Protein AF-A0A6B3GQM3-F1 (afdb_monomer_lite)

Foldseek 3Di:
DLDPVCVVVVVVVVVVQVVQFDAFWKWKKKFFDPQKDWPFKWWLPQFTDTQRVVWDDPDPGMTIGTPGTDGPDDTDMDIDMDHDDDDAADKDFGIKIFTWRQDPVNPDDIHTPDIDTDMDHHHPPPCVVVDDDPQNVLSVLLNLLLVLLVQLLVCVVVVVQVSNLVSLLSNLLSCVVNVVVVLNVLSVQQWADPDSNRSHIHGDPDHPPSSSVVSNVCSRGGDDDDD

Sequence (227 aa):
VADPSGLAADFTRMMENAMGKEVADVALRLWTPVGVEIRFVKQVAPTVADLTARRTEANARAGDYPTGSWGDESRDYHVCVLVPEAGIGQEMLAARVSLILPDPSGAGTPQTLSQGLVRAVWTDDMVASTSINPQVAHYTGQAELAQVIQQGLEARKSGDFDGATAKLGRAVQLASASGNQDTAKLLSKVVDVVDAATGTVRLKAKVAEADEMTLETRSTKTVRVKK

pLDDT: mean 87.55, std 8.96, range [47.88, 97.38]

Structure (mmCIF, N/CA/C/O backbone):
data_AF-A0A6B3GQM3-F1
#
_entry.id   AF-A0A6B3GQM3-F1
#
loop_
_atom_site.group_PDB
_atom_site.id
_atom_site.type_symbol
_atom_site.label_atom_id
_atom_site.label_alt_id
_atom_site.label_comp_id
_atom_site.label_asym_id
_atom_site.label_entity_id
_atom_site.label_seq_id
_atom_site.pdbx_PDB_ins_code
_atom_site.Cartn_x
_atom_site.Cartn_y
_atom_site.Cartn_z
_atom_site.occupancy
_atom_site.B_iso_or_equiv
_atom_site.auth_seq_id
_atom_site.auth_comp_id
_atom_site.auth_asym_id
_atom_site.auth_atom_id
_atom_site.pdbx_PDB_model_num
ATOM 1 N N . VAL A 1 1 ? -5.982 9.752 19.496 1.00 47.88 1 VAL A N 1
ATOM 2 C CA . VAL A 1 1 ? -5.449 9.052 20.690 1.00 47.88 1 VAL A CA 1
ATOM 3 C C . VAL A 1 1 ? -6.575 8.975 21.701 1.00 47.88 1 VAL A C 1
ATOM 5 O O . VAL A 1 1 ? -7.120 10.020 22.018 1.00 47.88 1 VAL A O 1
ATOM 8 N N . ALA A 1 2 ? -6.996 7.775 22.103 1.00 54.47 2 ALA A N 1
ATOM 9 C CA . ALA A 1 2 ? -8.210 7.593 22.907 1.00 54.47 2 ALA A CA 1
ATOM 10 C C . ALA A 1 2 ? -7.961 7.517 24.431 1.00 54.47 2 ALA A C 1
ATOM 12 O O . ALA A 1 2 ? -8.925 7.490 25.184 1.00 54.47 2 ALA A O 1
ATOM 13 N N . ASP A 1 3 ? -6.701 7.518 24.891 1.00 57.62 3 ASP A N 1
ATOM 14 C CA . ASP A 1 3 ? -6.349 7.506 26.320 1.00 57.62 3 ASP A CA 1
ATOM 15 C C . ASP A 1 3 ? -5.224 8.524 26.623 1.00 57.62 3 ASP A C 1
ATOM 17 O O . ASP A 1 3 ? -4.117 8.382 26.087 1.00 57.62 3 ASP A O 1
ATOM 21 N N . PRO A 1 4 ? -5.476 9.549 27.464 1.00 64.56 4 PRO A N 1
ATOM 22 C CA . PRO A 1 4 ? -4.481 10.534 27.893 1.00 64.56 4 PRO A CA 1
ATOM 23 C C . PRO A 1 4 ? -3.235 9.937 28.556 1.00 64.56 4 PRO A C 1
ATOM 25 O O . PRO A 1 4 ? -2.161 10.530 28.481 1.00 64.56 4 PRO A O 1
ATOM 28 N N . SER A 1 5 ? -3.350 8.768 29.189 1.00 71.56 5 SER A N 1
ATOM 29 C CA . SER A 1 5 ? -2.242 8.146 29.923 1.00 71.56 5 SER A CA 1
ATOM 30 C C . SER A 1 5 ? -1.143 7.576 29.010 1.00 71.56 5 SER A C 1
ATOM 32 O O . SER A 1 5 ? 0.008 7.468 29.428 1.00 71.56 5 SER A O 1
ATOM 34 N N . GLY A 1 6 ? -1.462 7.273 27.744 1.00 69.69 6 GLY A N 1
ATOM 35 C CA . GLY A 1 6 ? -0.512 6.749 26.752 1.00 69.69 6 GLY A CA 1
ATOM 36 C C . GLY A 1 6 ? 0.209 7.815 25.916 1.00 69.69 6 GLY A C 1
ATOM 37 O O . GLY A 1 6 ? 1.129 7.487 25.167 1.00 69.69 6 GLY A O 1
ATOM 38 N N . LEU A 1 7 ? -0.185 9.088 26.036 1.00 74.50 7 LEU A N 1
ATOM 39 C CA . LEU A 1 7 ? 0.283 10.177 25.167 1.00 74.50 7 LEU A CA 1
ATOM 40 C C . LEU A 1 7 ? 1.784 10.443 25.293 1.00 74.50 7 LEU A C 1
ATOM 42 O O . LEU A 1 7 ? 2.451 10.638 24.281 1.00 74.50 7 LEU A O 1
ATOM 46 N N . ALA A 1 8 ? 2.321 10.416 26.516 1.00 77.94 8 ALA A N 1
ATOM 47 C CA . ALA A 1 8 ? 3.746 10.641 26.746 1.00 77.94 8 ALA A CA 1
ATOM 48 C C . ALA A 1 8 ? 4.600 9.566 26.055 1.00 77.94 8 ALA A C 1
ATOM 50 O O . ALA A 1 8 ? 5.538 9.897 25.338 1.00 77.94 8 ALA A O 1
ATOM 51 N N . ALA A 1 9 ? 4.230 8.290 26.197 1.00 79.12 9 ALA A N 1
ATOM 52 C CA . ALA A 1 9 ? 4.945 7.180 25.571 1.00 79.12 9 ALA A CA 1
ATOM 53 C C . ALA A 1 9 ? 4.853 7.215 24.034 1.00 79.12 9 ALA A C 1
ATOM 55 O O . ALA A 1 9 ? 5.849 6.982 23.346 1.00 79.12 9 ALA A O 1
ATOM 56 N N . ASP A 1 10 ? 3.679 7.544 23.485 1.00 72.88 10 ASP A N 1
ATOM 57 C CA . ASP A 1 10 ? 3.506 7.715 22.040 1.00 72.88 10 ASP A CA 1
ATOM 58 C C . ASP A 1 10 ? 4.351 8.876 21.497 1.00 72.88 10 ASP A C 1
ATOM 60 O O . ASP A 1 10 ? 4.985 8.724 20.449 1.00 72.88 10 ASP A O 1
ATOM 64 N N . PHE A 1 11 ? 4.408 10.001 22.217 1.00 77.38 11 PHE A N 1
ATOM 65 C CA . PHE A 1 11 ? 5.211 11.158 21.830 1.00 77.38 11 PHE A CA 1
ATOM 66 C C . PHE A 1 11 ? 6.712 10.862 21.905 1.00 77.38 11 PHE A C 1
ATOM 68 O O . PHE A 1 11 ? 7.432 11.167 20.958 1.00 77.38 11 PHE A O 1
ATOM 75 N N . THR A 1 12 ? 7.180 10.195 22.965 1.00 79.81 12 THR A N 1
ATOM 76 C CA . THR A 1 12 ? 8.577 9.749 23.081 1.00 79.81 12 THR A CA 1
ATOM 77 C C . THR A 1 12 ? 8.967 8.865 21.904 1.00 79.81 12 THR A C 1
ATOM 79 O O . THR A 1 12 ? 9.932 9.169 21.210 1.00 79.81 12 THR A O 1
ATOM 82 N N . ARG A 1 13 ? 8.165 7.844 21.586 1.00 78.31 13 ARG A N 1
ATOM 83 C CA . ARG A 1 13 ? 8.425 6.958 20.443 1.00 78.31 13 ARG A CA 1
ATOM 84 C C . ARG A 1 13 ? 8.398 7.705 19.106 1.00 78.31 13 ARG A C 1
ATOM 86 O O . ARG A 1 13 ? 9.147 7.374 18.189 1.00 78.31 13 ARG A O 1
ATOM 93 N N . MET A 1 14 ? 7.514 8.690 18.953 1.00 76.94 14 MET A N 1
ATOM 94 C CA . MET A 1 14 ? 7.472 9.527 17.752 1.00 76.94 14 MET A CA 1
ATOM 95 C C . MET A 1 14 ? 8.746 10.371 17.618 1.00 76.94 14 MET A C 1
ATOM 97 O O . MET A 1 14 ? 9.312 10.428 16.528 1.00 76.94 14 MET A O 1
ATOM 101 N N . MET A 1 15 ? 9.220 10.961 18.718 1.00 75.19 15 MET A N 1
ATOM 102 C CA . MET A 1 15 ? 10.458 11.741 18.764 1.00 75.19 15 MET A CA 1
ATOM 103 C C . MET A 1 15 ? 11.695 10.876 18.515 1.00 75.19 15 MET A C 1
ATOM 105 O O . MET A 1 15 ? 12.533 11.260 17.708 1.00 75.19 15 MET A O 1
ATOM 109 N N . GLU A 1 16 ? 11.788 9.691 19.121 1.00 78.12 16 GLU A N 1
ATOM 110 C CA . GLU A 1 16 ? 12.869 8.726 18.870 1.00 78.12 16 GLU A CA 1
ATOM 111 C C . GLU A 1 16 ? 12.937 8.338 17.386 1.00 78.12 16 GLU A C 1
ATOM 113 O O . GLU A 1 16 ? 13.998 8.408 16.769 1.00 78.12 16 GLU A O 1
ATOM 118 N N . ASN A 1 17 ? 11.790 8.023 16.772 1.00 71.06 17 ASN A N 1
ATOM 119 C CA . ASN A 1 17 ? 11.721 7.701 15.344 1.00 71.06 17 ASN A CA 1
ATOM 120 C C . ASN A 1 17 ? 12.099 8.880 14.437 1.00 71.06 17 ASN A C 1
ATOM 122 O O . ASN A 1 17 ? 12.610 8.656 13.340 1.00 71.06 17 ASN A O 1
ATOM 126 N N . ALA A 1 18 ? 11.794 10.114 14.850 1.00 70.81 18 ALA A N 1
ATOM 127 C CA . ALA A 1 18 ? 12.126 11.319 14.097 1.00 70.81 18 ALA A CA 1
ATOM 128 C C . ALA A 1 18 ? 13.616 11.672 14.223 1.00 70.81 18 ALA A C 1
ATOM 130 O O . ALA A 1 18 ? 14.252 11.980 13.220 1.00 70.81 18 ALA A O 1
ATOM 131 N N . MET A 1 19 ? 14.181 11.580 15.430 1.00 74.06 19 MET A N 1
ATOM 132 C CA . MET A 1 19 ? 15.600 11.839 15.697 1.00 74.06 19 MET A CA 1
ATOM 133 C C . MET A 1 19 ? 16.514 10.756 15.117 1.00 74.06 19 MET A C 1
ATOM 135 O O . MET A 1 19 ? 17.655 11.047 14.785 1.00 74.06 19 MET A O 1
ATOM 139 N N . GLY A 1 20 ? 16.011 9.529 14.954 1.00 70.31 20 GLY A N 1
ATOM 140 C CA . GLY A 1 20 ? 16.729 8.442 14.287 1.00 70.31 20 GLY A CA 1
ATOM 141 C C . GLY A 1 20 ? 16.755 8.534 12.757 1.00 70.31 20 GLY A C 1
ATOM 142 O O . GLY A 1 20 ? 17.280 7.624 12.121 1.00 70.31 20 GLY A O 1
ATOM 143 N N . LYS A 1 21 ? 16.162 9.568 12.136 1.00 75.44 21 LYS A N 1
ATOM 144 C CA . LYS A 1 21 ? 16.259 9.780 10.683 1.00 75.44 21 LYS A CA 1
ATOM 145 C C . LYS A 1 21 ? 17.588 10.449 10.343 1.00 75.44 21 LYS A C 1
ATOM 147 O O . LYS A 1 21 ? 17.829 11.581 10.743 1.00 75.44 21 LYS A O 1
ATOM 152 N N . GLU A 1 22 ? 18.411 9.770 9.557 1.00 73.44 22 GLU A N 1
ATOM 153 C CA . GLU A 1 22 ? 19.751 10.235 9.177 1.00 73.44 22 GLU A CA 1
ATOM 154 C C . GLU A 1 22 ? 19.800 10.761 7.739 1.00 73.44 22 GLU A C 1
ATOM 156 O O . GLU A 1 22 ? 20.621 11.616 7.412 1.00 73.44 22 GLU A O 1
ATOM 161 N N . VAL A 1 23 ? 18.901 10.278 6.875 1.00 77.12 23 VAL A N 1
ATOM 162 C CA . VAL A 1 23 ? 18.888 10.610 5.447 1.00 77.12 23 VAL A CA 1
ATOM 163 C C . VAL A 1 23 ? 17.539 11.214 5.078 1.00 77.12 23 VAL A C 1
ATOM 165 O O . VAL A 1 23 ? 16.507 10.549 5.171 1.00 77.12 23 VAL A O 1
ATOM 168 N N . ALA A 1 24 ? 17.531 12.481 4.669 1.00 81.25 24 ALA A N 1
ATOM 169 C CA . ALA A 1 24 ? 16.325 13.168 4.219 1.00 81.25 24 ALA A CA 1
ATOM 170 C C . ALA A 1 24 ? 16.008 12.869 2.744 1.00 81.25 24 ALA A C 1
ATOM 172 O O . ALA A 1 24 ? 16.891 12.522 1.962 1.00 81.25 24 ALA A O 1
ATOM 173 N N . ASP A 1 25 ? 14.733 13.025 2.384 1.00 83.50 25 ASP A N 1
ATOM 174 C CA . ASP A 1 25 ? 14.249 13.104 1.000 1.00 83.50 25 ASP A CA 1
ATOM 175 C C . ASP A 1 25 ? 14.586 11.929 0.078 1.00 83.50 25 ASP A C 1
ATOM 177 O O . ASP A 1 25 ? 14.662 12.078 -1.137 1.00 83.50 25 ASP A O 1
ATOM 181 N N . VAL A 1 26 ? 14.701 10.717 0.614 1.00 91.75 26 VAL A N 1
ATOM 182 C CA . VAL A 1 26 ? 14.900 9.529 -0.218 1.00 91.75 26 VAL A CA 1
ATOM 183 C C . VAL A 1 26 ? 13.686 9.321 -1.132 1.00 91.75 26 VAL A C 1
ATOM 185 O O . VAL A 1 26 ? 12.523 9.376 -0.702 1.00 91.75 26 VAL A O 1
ATOM 188 N N . ALA A 1 27 ? 13.947 9.014 -2.399 1.00 94.31 27 ALA A N 1
ATOM 189 C CA . ALA A 1 27 ? 12.918 8.687 -3.375 1.00 94.31 27 ALA A CA 1
ATOM 190 C C . ALA A 1 27 ? 13.067 7.253 -3.893 1.00 94.31 27 ALA A C 1
ATOM 192 O O . ALA A 1 27 ? 14.167 6.717 -4.043 1.00 94.31 27 ALA A O 1
ATOM 193 N N . LEU A 1 28 ? 11.927 6.632 -4.186 1.00 96.62 28 LEU A N 1
ATOM 194 C CA . LEU A 1 28 ? 11.854 5.367 -4.899 1.00 96.62 28 LEU A CA 1
ATOM 195 C C . LEU A 1 28 ? 11.689 5.680 -6.387 1.00 96.62 28 LEU A C 1
ATOM 197 O O . LEU A 1 28 ? 10.606 6.059 -6.829 1.00 96.62 28 LEU A O 1
ATOM 201 N N . ARG A 1 29 ? 12.765 5.544 -7.159 1.00 96.69 29 ARG A N 1
ATOM 202 C CA . ARG A 1 29 ? 12.769 5.767 -8.606 1.00 96.69 29 ARG A CA 1
ATOM 203 C C . ARG A 1 29 ? 12.345 4.499 -9.334 1.00 96.69 29 ARG A C 1
ATOM 205 O O . ARG A 1 29 ? 12.979 3.455 -9.186 1.00 96.69 29 ARG A O 1
ATOM 212 N N . LEU A 1 30 ? 11.309 4.598 -10.161 1.00 97.19 30 LEU A N 1
ATOM 213 C CA . LEU A 1 30 ? 10.861 3.525 -11.045 1.00 97.19 30 LEU A CA 1
ATOM 214 C C . LEU A 1 30 ? 11.145 3.892 -12.491 1.00 97.19 30 LEU A C 1
ATOM 216 O O . LEU A 1 30 ? 10.559 4.833 -13.019 1.00 97.19 30 LEU A O 1
ATOM 220 N N . TRP A 1 31 ? 12.011 3.114 -13.133 1.00 97.19 31 TRP A N 1
ATOM 221 C CA . TRP A 1 31 ? 12.215 3.152 -14.575 1.00 97.19 31 TRP A CA 1
ATOM 222 C C . TRP A 1 31 ? 11.444 2.021 -15.260 1.00 97.19 31 TRP A C 1
ATOM 224 O O . TRP A 1 31 ? 11.423 0.899 -14.749 1.00 97.19 31 TRP A O 1
ATOM 234 N N . THR A 1 32 ? 10.865 2.297 -16.429 1.00 96.81 32 THR A N 1
ATOM 235 C CA . THR A 1 32 ? 10.104 1.322 -17.233 1.00 96.81 32 THR A CA 1
ATOM 236 C C . THR A 1 32 ? 10.537 1.328 -18.709 1.00 96.81 32 THR A C 1
ATOM 238 O O . THR A 1 32 ? 10.960 2.371 -19.222 1.00 96.81 32 THR A O 1
ATOM 241 N N . PRO A 1 33 ? 10.470 0.186 -19.424 1.00 94.62 33 PRO A N 1
ATOM 242 C CA . PRO A 1 33 ? 10.618 0.159 -20.877 1.00 94.62 33 PRO A CA 1
ATOM 243 C C . PRO A 1 33 ? 9.439 0.825 -21.596 1.00 94.62 33 PRO A C 1
ATOM 245 O O . PRO A 1 33 ? 8.408 1.138 -21.008 1.00 94.62 33 PRO A O 1
ATOM 248 N N . VAL A 1 34 ? 9.578 1.001 -22.911 1.00 92.56 34 VAL A N 1
ATOM 249 C CA . VAL A 1 34 ? 8.473 1.461 -23.766 1.00 92.56 34 VAL A CA 1
ATOM 250 C C . VAL A 1 34 ? 7.338 0.432 -23.751 1.00 92.56 34 VAL A C 1
ATOM 252 O O . VAL A 1 34 ? 7.596 -0.766 -23.817 1.00 92.56 34 VAL A O 1
ATOM 255 N N . GLY A 1 35 ? 6.093 0.910 -23.685 1.00 91.44 35 GLY A N 1
ATOM 256 C CA . GLY A 1 35 ? 4.896 0.060 -23.661 1.00 91.44 35 GLY A CA 1
ATOM 257 C C . GLY A 1 35 ? 4.547 -0.505 -22.283 1.00 91.44 35 GLY A C 1
ATOM 258 O O . GLY A 1 35 ? 3.579 -1.248 -22.172 1.00 91.44 35 GLY A O 1
ATOM 259 N N . VAL A 1 36 ? 5.309 -0.149 -21.245 1.00 95.69 36 VAL A N 1
ATOM 260 C CA . VAL A 1 36 ? 5.067 -0.563 -19.862 1.00 95.69 36 VAL A CA 1
ATOM 261 C C . VAL A 1 36 ? 4.525 0.603 -19.041 1.00 95.69 36 VAL A C 1
ATOM 263 O O . VAL A 1 36 ? 5.027 1.722 -19.130 1.00 95.69 36 VAL A O 1
ATOM 266 N N . GLU A 1 37 ? 3.523 0.332 -18.208 1.00 94.12 37 GLU A N 1
ATOM 267 C CA . GLU A 1 37 ? 2.864 1.332 -17.365 1.00 94.12 37 GLU A CA 1
ATOM 268 C C . GLU A 1 37 ? 2.928 0.934 -15.885 1.00 94.12 37 GLU A C 1
ATOM 270 O O . GLU A 1 37 ? 2.657 -0.209 -15.515 1.00 94.12 37 GLU A O 1
ATOM 275 N N . ILE A 1 38 ? 3.245 1.887 -15.005 1.00 95.94 38 ILE A N 1
ATOM 276 C CA . ILE A 1 38 ? 3.096 1.695 -13.558 1.00 95.94 38 ILE A CA 1
ATOM 277 C C . ILE A 1 38 ? 1.629 1.920 -13.186 1.00 95.94 38 ILE A C 1
ATOM 279 O O . ILE A 1 38 ? 1.139 3.043 -13.263 1.00 95.94 38 ILE A O 1
ATOM 283 N N . ARG A 1 39 ? 0.944 0.863 -12.742 1.00 95.94 39 ARG A N 1
ATOM 284 C CA . ARG A 1 39 ? -0.469 0.919 -12.336 1.00 95.94 39 ARG A CA 1
ATOM 285 C C . ARG A 1 39 ? -0.647 1.503 -10.945 1.00 95.94 39 ARG A C 1
ATOM 287 O O . ARG A 1 39 ? -1.568 2.279 -10.721 1.00 95.94 39 ARG A O 1
ATOM 294 N N . PHE A 1 40 ? 0.206 1.100 -10.006 1.00 95.19 40 PHE A N 1
ATOM 295 C CA . PHE A 1 40 ? 0.256 1.700 -8.678 1.00 95.19 40 PHE A CA 1
ATOM 296 C C . PHE A 1 40 ? 1.611 1.495 -8.006 1.00 95.19 40 PHE A C 1
ATOM 298 O O . PHE A 1 40 ? 2.331 0.533 -8.289 1.00 95.19 40 PHE A O 1
ATOM 305 N N . VAL A 1 41 ? 1.895 2.371 -7.043 1.00 96.56 41 VAL A N 1
ATOM 306 C CA . VAL A 1 41 ? 2.994 2.247 -6.084 1.00 96.56 41 VAL A CA 1
ATOM 307 C C . VAL A 1 41 ? 2.432 2.499 -4.698 1.00 96.56 41 VAL A C 1
ATOM 309 O O . VAL A 1 41 ? 1.961 3.595 -4.401 1.00 96.56 41 VAL A O 1
ATOM 312 N N . LYS A 1 42 ? 2.478 1.488 -3.835 1.00 94.19 42 LYS A N 1
ATOM 313 C CA . LYS A 1 42 ? 1.970 1.584 -2.465 1.00 94.19 42 LYS A CA 1
ATOM 314 C C . LYS A 1 42 ? 3.062 1.191 -1.490 1.00 94.19 42 LYS A C 1
ATOM 316 O O . LYS A 1 42 ? 3.662 0.132 -1.647 1.00 94.19 42 LYS A O 1
ATOM 321 N N . GLN A 1 43 ? 3.297 1.996 -0.461 1.00 93.81 43 GLN A N 1
ATOM 322 C CA . GLN A 1 43 ? 3.948 1.481 0.739 1.00 93.81 43 GLN A CA 1
ATOM 323 C C . GLN A 1 43 ? 2.951 0.545 1.423 1.00 93.81 43 GLN A C 1
ATOM 325 O O . GLN A 1 43 ? 1.779 0.891 1.548 1.00 93.81 43 GLN A O 1
ATOM 330 N N . VAL A 1 44 ? 3.398 -0.639 1.824 1.00 90.44 44 VAL A N 1
ATOM 331 C CA . VAL A 1 44 ? 2.556 -1.675 2.444 1.00 90.44 44 VAL A CA 1
ATOM 332 C C . VAL A 1 44 ? 3.089 -2.149 3.790 1.00 90.44 44 VAL A C 1
ATOM 334 O O . VAL A 1 44 ? 2.385 -2.865 4.485 1.00 90.44 44 VAL A O 1
ATOM 337 N N . ALA A 1 45 ? 4.293 -1.731 4.186 1.00 88.62 45 ALA A N 1
ATOM 338 C CA . ALA A 1 45 ? 4.779 -1.843 5.556 1.00 88.62 45 ALA A CA 1
ATOM 339 C C . ALA A 1 45 ? 5.752 -0.694 5.870 1.00 88.62 45 ALA A C 1
ATOM 341 O O . ALA A 1 45 ? 6.489 -0.277 4.974 1.00 88.62 45 ALA A O 1
ATOM 342 N N . PRO A 1 46 ? 5.793 -0.189 7.119 1.00 87.31 46 PRO A N 1
ATOM 343 C CA . PRO A 1 46 ? 4.983 -0.594 8.281 1.00 87.31 46 PRO A CA 1
ATOM 344 C C . PRO A 1 46 ? 3.550 -0.025 8.282 1.00 87.31 46 PRO A C 1
ATOM 346 O O . PRO A 1 46 ? 2.733 -0.383 9.134 1.00 87.31 46 PRO A O 1
ATOM 349 N N . THR A 1 47 ? 3.254 0.889 7.360 1.00 86.31 47 THR A N 1
ATOM 350 C CA . THR A 1 47 ? 1.920 1.458 7.144 1.00 86.31 47 THR A CA 1
ATOM 351 C C . THR A 1 47 ? 1.569 1.449 5.665 1.00 86.31 47 THR A C 1
ATOM 353 O O . THR A 1 47 ? 2.448 1.693 4.833 1.00 86.31 47 THR A O 1
ATOM 356 N N . VAL A 1 48 ? 0.289 1.241 5.354 1.00 88.00 48 VAL A N 1
ATOM 357 C CA . VAL A 1 48 ? -0.250 1.406 4.004 1.00 88.00 48 VAL A CA 1
ATOM 358 C C . VAL A 1 48 ? -0.293 2.890 3.648 1.00 88.00 48 VAL A C 1
ATOM 360 O O . VAL A 1 48 ? -0.915 3.680 4.358 1.00 88.00 48 VAL A O 1
ATOM 363 N N . ALA A 1 49 ? 0.346 3.266 2.545 1.00 90.50 49 ALA A N 1
ATOM 364 C CA . ALA A 1 49 ? 0.229 4.592 1.950 1.00 90.50 49 ALA A CA 1
ATOM 365 C C . ALA A 1 49 ? 0.270 4.479 0.424 1.00 90.50 49 ALA A C 1
ATOM 367 O O . ALA A 1 49 ? 1.185 3.869 -0.130 1.00 90.50 49 ALA A O 1
ATOM 368 N N . ASP A 1 50 ? -0.712 5.072 -0.256 1.00 92.06 50 ASP A N 1
ATOM 369 C CA . ASP A 1 50 ? -0.714 5.138 -1.715 1.00 92.06 50 ASP A CA 1
ATOM 370 C C . ASP A 1 50 ? 0.185 6.287 -2.190 1.00 92.06 50 ASP A C 1
ATOM 372 O O . ASP A 1 50 ? -0.031 7.454 -1.848 1.00 92.06 50 ASP A O 1
ATOM 376 N N . LEU A 1 51 ? 1.224 5.942 -2.949 1.00 95.94 51 LEU A N 1
ATOM 377 C CA . LEU A 1 51 ? 2.184 6.883 -3.516 1.00 95.94 51 LEU A CA 1
ATOM 378 C C . LEU A 1 51 ? 1.914 7.139 -5.001 1.00 95.94 51 LEU A C 1
ATOM 380 O O . LEU A 1 51 ? 2.557 8.007 -5.577 1.00 95.94 51 LEU A O 1
ATOM 384 N N . THR A 1 52 ? 0.960 6.440 -5.622 1.00 95.00 52 THR A N 1
ATOM 385 C CA . THR A 1 52 ? 0.740 6.435 -7.079 1.00 95.00 52 THR A CA 1
ATOM 386 C C . THR A 1 52 ? 0.578 7.843 -7.652 1.00 95.00 52 THR A C 1
ATOM 388 O O . THR A 1 52 ? 1.240 8.200 -8.622 1.00 95.00 52 THR A O 1
ATOM 391 N N . ALA A 1 53 ? -0.237 8.679 -7.004 1.00 95.19 53 ALA A N 1
ATOM 392 C CA . ALA A 1 53 ? -0.485 10.060 -7.423 1.00 95.19 53 ALA A CA 1
ATOM 393 C C . ALA A 1 53 ? 0.627 11.051 -7.022 1.00 95.19 53 ALA A C 1
ATOM 395 O O . ALA A 1 53 ? 0.532 12.236 -7.323 1.00 95.19 53 ALA A O 1
ATOM 396 N N . ARG A 1 54 ? 1.668 10.590 -6.318 1.00 95.25 54 ARG A N 1
ATOM 397 C CA . ARG A 1 54 ? 2.788 11.415 -5.832 1.00 95.25 54 ARG A CA 1
ATOM 398 C C . ARG A 1 54 ? 4.027 11.313 -6.719 1.00 95.25 54 ARG A C 1
ATOM 400 O O . ARG A 1 54 ? 5.101 11.734 -6.302 1.00 95.25 54 ARG A O 1
ATOM 407 N N . ARG A 1 55 ? 3.887 10.726 -7.908 1.00 94.81 55 ARG A N 1
ATOM 408 C CA . ARG A 1 55 ? 4.964 10.608 -8.888 1.00 94.81 55 ARG A CA 1
ATOM 409 C C . ARG A 1 55 ? 5.457 11.995 -9.312 1.00 94.81 55 ARG A C 1
ATOM 411 O O . ARG A 1 55 ? 4.657 12.832 -9.723 1.00 94.81 55 ARG A O 1
ATOM 418 N N . THR A 1 56 ? 6.768 12.195 -9.300 1.00 93.06 56 THR A N 1
ATOM 419 C CA . THR A 1 56 ? 7.444 13.310 -9.975 1.00 93.06 56 THR A CA 1
ATOM 420 C C . THR A 1 56 ? 8.272 12.776 -11.141 1.00 93.06 56 THR A C 1
ATOM 422 O O . THR A 1 56 ? 8.875 11.708 -11.052 1.00 93.06 56 THR A O 1
ATOM 425 N N . GLU A 1 57 ? 8.274 13.466 -12.281 1.00 91.31 57 GLU A N 1
ATOM 426 C CA . GLU A 1 57 ? 9.059 13.020 -13.438 1.00 91.31 57 GLU A CA 1
ATOM 427 C C . GLU A 1 57 ? 10.556 13.250 -13.196 1.00 91.31 57 GLU A C 1
ATOM 429 O O . GLU A 1 57 ? 10.976 14.365 -12.892 1.00 91.31 57 GLU A O 1
ATOM 434 N N . ALA A 1 58 ? 11.364 12.199 -13.360 1.00 85.31 58 ALA A N 1
ATOM 435 C CA . ALA A 1 58 ? 12.821 12.267 -13.252 1.00 85.31 58 ALA A CA 1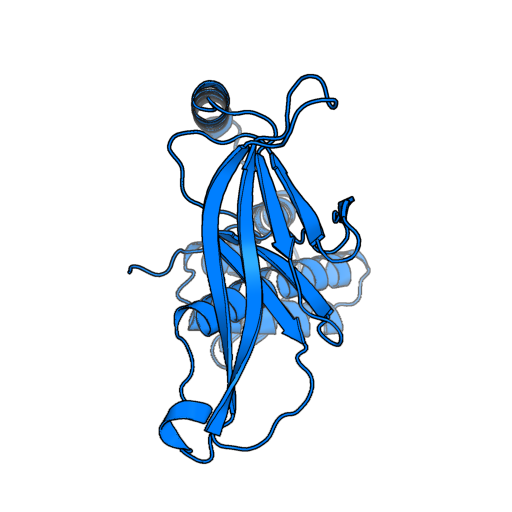
ATOM 436 C C . ALA A 1 58 ? 13.502 12.275 -14.626 1.00 85.31 58 ALA A C 1
ATOM 438 O O . ALA A 1 58 ? 14.491 12.971 -14.845 1.00 85.31 58 ALA A O 1
ATOM 439 N N . ASN A 1 59 ? 12.993 11.469 -15.560 1.00 83.75 59 ASN A N 1
ATOM 440 C CA . ASN A 1 59 ? 13.341 11.503 -16.979 1.00 83.75 59 ASN A CA 1
ATOM 441 C C . ASN A 1 59 ? 12.208 10.871 -17.803 1.00 83.75 59 ASN A C 1
ATOM 443 O O . ASN A 1 59 ? 11.265 10.329 -17.242 1.00 83.75 59 ASN A O 1
ATOM 447 N N . ALA A 1 60 ? 12.331 10.863 -19.135 1.00 84.25 60 ALA A N 1
ATOM 448 C CA . ALA A 1 60 ? 11.285 10.386 -20.050 1.00 84.25 60 ALA A CA 1
ATOM 449 C C . ALA A 1 60 ? 10.752 8.962 -19.777 1.00 84.25 60 ALA A C 1
ATOM 451 O O . ALA A 1 60 ? 9.694 8.601 -20.284 1.00 84.25 60 ALA A O 1
ATOM 452 N N . ARG A 1 61 ? 11.484 8.129 -19.026 1.00 90.69 61 ARG A N 1
ATOM 453 C CA . ARG A 1 61 ? 11.090 6.754 -18.686 1.00 90.69 61 ARG A CA 1
ATOM 454 C C . ARG A 1 61 ? 11.216 6.433 -17.199 1.00 90.69 61 ARG A C 1
ATOM 456 O O . ARG A 1 61 ? 11.162 5.259 -16.840 1.00 90.69 61 ARG A O 1
ATOM 463 N N . ALA A 1 62 ? 11.417 7.437 -16.347 1.00 93.69 62 ALA A N 1
ATOM 464 C CA . ALA A 1 62 ? 11.560 7.242 -14.913 1.00 93.69 62 ALA A CA 1
ATOM 465 C C . ALA A 1 62 ? 10.781 8.285 -14.116 1.00 93.69 62 ALA A C 1
ATOM 467 O O . ALA A 1 62 ? 10.914 9.484 -14.357 1.00 93.69 62 ALA A O 1
ATOM 468 N N . GLY A 1 63 ? 10.031 7.807 -13.127 1.00 95.06 63 GLY A N 1
ATOM 469 C CA . GLY A 1 63 ? 9.344 8.637 -12.145 1.00 95.06 63 GLY A CA 1
ATOM 470 C C . GLY A 1 63 ? 9.825 8.336 -10.731 1.00 95.06 63 GLY A C 1
ATOM 471 O O . GLY A 1 63 ? 10.109 7.181 -10.403 1.00 95.06 63 GLY A O 1
ATOM 472 N N . ASP A 1 64 ? 9.888 9.372 -9.908 1.00 95.56 64 ASP A N 1
ATOM 473 C CA . ASP A 1 64 ? 10.261 9.304 -8.503 1.00 95.56 64 ASP A CA 1
ATOM 474 C C . ASP A 1 64 ? 9.018 9.331 -7.621 1.00 95.56 64 ASP A C 1
ATOM 476 O O . ASP A 1 64 ? 8.102 10.127 -7.821 1.00 95.56 64 ASP A O 1
ATOM 480 N N . TYR A 1 65 ? 8.994 8.448 -6.628 1.00 96.44 65 TYR A N 1
ATOM 481 C CA . TYR A 1 65 ? 7.947 8.381 -5.619 1.00 96.44 65 TYR A CA 1
ATOM 482 C C . TYR A 1 65 ? 8.555 8.778 -4.272 1.00 96.44 65 TYR A C 1
ATOM 484 O O . TYR A 1 65 ? 9.496 8.117 -3.817 1.00 96.44 65 TYR A O 1
ATOM 492 N N . PRO A 1 66 ? 8.064 9.846 -3.620 1.00 94.75 66 PRO A N 1
ATOM 493 C CA . PRO A 1 66 ? 8.664 10.342 -2.393 1.00 94.75 66 PRO A CA 1
ATOM 494 C C . PRO A 1 66 ? 8.452 9.336 -1.263 1.00 94.75 66 PRO A C 1
ATOM 496 O O . PRO A 1 66 ? 7.318 8.987 -0.928 1.00 94.75 66 PRO A O 1
ATOM 499 N N . THR A 1 67 ? 9.554 8.897 -0.654 1.00 94.31 67 THR A N 1
ATOM 500 C CA . THR A 1 67 ? 9.524 8.025 0.530 1.00 94.31 67 THR A CA 1
ATOM 501 C C . THR A 1 67 ? 9.861 8.783 1.814 1.00 94.31 67 THR A C 1
ATOM 503 O O . THR A 1 67 ? 9.693 8.249 2.906 1.00 94.31 67 THR A O 1
ATOM 506 N N . GLY A 1 68 ? 10.251 10.055 1.709 1.00 91.38 68 GLY A N 1
ATOM 507 C CA . GLY A 1 68 ? 10.583 10.904 2.851 1.00 91.38 68 GLY A CA 1
ATOM 508 C C . GLY A 1 68 ? 11.898 10.494 3.508 1.00 91.38 68 GLY A C 1
ATOM 509 O O . GLY A 1 68 ? 12.756 9.881 2.876 1.00 91.38 68 GLY A O 1
ATOM 510 N N . SER A 1 69 ? 12.058 10.841 4.783 1.00 89.38 69 SER A N 1
ATOM 511 C CA . SER A 1 69 ? 13.298 10.585 5.518 1.00 89.38 69 SER A CA 1
ATOM 512 C C . SER A 1 69 ? 13.421 9.135 5.978 1.00 89.38 69 SER A C 1
ATOM 514 O O . SER A 1 69 ? 12.422 8.516 6.361 1.00 89.38 69 SER A O 1
ATOM 516 N N . TRP A 1 70 ? 14.653 8.627 5.995 1.00 91.94 70 TRP A N 1
ATOM 517 C CA . TRP A 1 70 ? 15.023 7.280 6.426 1.00 91.94 70 TRP A CA 1
ATOM 518 C C . TRP A 1 70 ? 15.977 7.297 7.620 1.00 91.94 70 TRP A C 1
ATOM 520 O O . TRP A 1 70 ? 16.766 8.225 7.786 1.00 91.94 70 TRP A O 1
ATOM 530 N N . GLY A 1 71 ? 15.883 6.261 8.448 1.00 88.19 71 GLY A N 1
ATOM 531 C CA . GLY A 1 71 ? 16.808 5.948 9.542 1.00 88.19 71 GLY A CA 1
ATOM 532 C C . GLY A 1 71 ? 17.148 4.458 9.539 1.00 88.19 71 GLY A C 1
ATOM 533 O O . GLY A 1 71 ? 17.000 3.808 8.502 1.00 88.19 71 GLY A O 1
ATOM 534 N N . ASP A 1 72 ? 17.502 3.897 10.697 1.00 86.25 72 ASP A N 1
ATOM 535 C CA . ASP A 1 72 ? 17.546 2.437 10.879 1.00 86.25 72 ASP A CA 1
ATOM 536 C C . ASP A 1 72 ? 16.120 1.866 10.905 1.00 86.25 72 ASP A C 1
ATOM 538 O O . ASP A 1 72 ? 15.466 1.716 11.939 1.00 86.25 72 ASP A O 1
ATOM 542 N N . GLU A 1 73 ? 15.574 1.654 9.713 1.00 87.25 73 GLU A N 1
ATOM 543 C CA . GLU A 1 73 ? 14.219 1.180 9.518 1.00 87.25 73 GLU A CA 1
ATOM 544 C C . GLU A 1 73 ? 14.109 0.276 8.298 1.00 87.25 73 GLU A C 1
ATOM 546 O O . GLU A 1 73 ? 15.030 0.088 7.504 1.00 87.25 73 GLU A O 1
ATOM 551 N N . SER A 1 74 ? 12.919 -0.279 8.110 1.00 90.31 74 SER A N 1
ATOM 552 C CA . SER A 1 74 ? 12.646 -1.125 6.969 1.00 90.31 74 SER A CA 1
ATOM 553 C C . SER A 1 74 ? 11.203 -0.934 6.523 1.00 90.31 74 SER A C 1
ATOM 555 O O . SER A 1 74 ? 10.283 -0.896 7.345 1.00 90.31 74 SER A O 1
ATOM 557 N N . ARG A 1 75 ? 11.018 -0.804 5.207 1.00 93.44 75 ARG A N 1
ATOM 558 C CA . ARG A 1 75 ? 9.728 -0.547 4.561 1.00 93.44 75 ARG A CA 1
ATOM 559 C C . ARG A 1 75 ? 9.542 -1.474 3.373 1.00 93.44 75 ARG A C 1
ATOM 561 O O . ARG A 1 75 ? 10.507 -1.766 2.669 1.00 93.44 75 ARG A O 1
ATOM 568 N N . ASP A 1 76 ? 8.299 -1.876 3.138 1.00 92.88 76 ASP A N 1
ATOM 569 C CA . ASP A 1 76 ? 7.939 -2.738 2.013 1.00 92.88 76 ASP A CA 1
ATOM 570 C C . ASP A 1 76 ? 7.019 -1.964 1.074 1.00 92.88 76 ASP A C 1
ATOM 572 O O . ASP A 1 76 ? 6.139 -1.221 1.523 1.00 92.88 76 ASP A O 1
ATOM 576 N N . TYR A 1 77 ? 7.211 -2.161 -0.229 1.00 93.88 77 TYR A N 1
ATOM 577 C CA . TYR A 1 77 ? 6.438 -1.505 -1.276 1.00 93.88 77 TYR A CA 1
ATOM 578 C C . TYR A 1 77 ? 5.820 -2.548 -2.201 1.00 93.88 77 TYR A C 1
ATOM 580 O O . TYR A 1 77 ? 6.483 -3.495 -2.619 1.00 93.88 77 TYR A O 1
ATOM 588 N N . HIS A 1 78 ? 4.552 -2.347 -2.542 1.00 93.44 78 HIS A N 1
ATOM 589 C CA . HIS A 1 78 ? 3.843 -3.114 -3.550 1.00 93.44 78 HIS A CA 1
ATOM 590 C C . HIS A 1 78 ? 3.724 -2.254 -4.809 1.00 93.44 78 HIS A C 1
ATOM 592 O O . HIS A 1 78 ? 3.061 -1.213 -4.814 1.00 93.44 78 HIS A O 1
ATOM 598 N N . VAL A 1 79 ? 4.398 -2.697 -5.867 1.00 94.94 79 VAL A N 1
ATOM 599 C CA . VAL A 1 79 ? 4.394 -2.057 -7.183 1.00 94.94 79 VAL A CA 1
ATOM 600 C C . VAL A 1 79 ? 3.668 -2.973 -8.155 1.00 94.94 79 VAL A C 1
ATOM 602 O O . VAL A 1 79 ? 4.018 -4.146 -8.269 1.00 94.94 79 VAL A O 1
ATOM 605 N N . CYS A 1 80 ? 2.680 -2.436 -8.863 1.00 95.12 80 CYS A N 1
ATOM 606 C CA . CYS A 1 80 ? 2.017 -3.139 -9.955 1.00 95.12 80 CYS A CA 1
ATOM 607 C C . CYS A 1 80 ? 2.400 -2.494 -11.280 1.00 95.12 80 CYS A C 1
ATOM 609 O O . CYS A 1 80 ? 2.304 -1.275 -11.446 1.00 95.12 80 CYS A O 1
ATOM 611 N N . VAL A 1 81 ? 2.835 -3.334 -12.212 1.00 95.81 81 VAL A N 1
ATOM 612 C CA . VAL A 1 81 ? 3.331 -2.931 -13.523 1.00 95.81 81 VAL A CA 1
ATOM 613 C C . VAL A 1 81 ? 2.505 -3.653 -14.578 1.00 95.81 81 VAL A C 1
ATOM 615 O O . VAL A 1 81 ? 2.400 -4.877 -14.548 1.00 95.81 81 VAL A O 1
ATOM 618 N N . LEU A 1 82 ? 1.912 -2.896 -15.495 1.00 96.25 82 LEU A N 1
ATOM 619 C CA . LEU A 1 82 ? 1.245 -3.425 -16.675 1.00 96.25 82 LEU A CA 1
ATOM 620 C C . LEU A 1 82 ? 2.277 -3.562 -17.790 1.00 96.25 82 LEU A C 1
ATOM 622 O O . LEU A 1 82 ? 2.901 -2.579 -18.188 1.00 96.25 82 LEU A O 1
ATOM 626 N N . VAL A 1 83 ? 2.455 -4.787 -18.269 1.00 95.94 83 VAL A N 1
ATOM 627 C CA . VAL A 1 83 ? 3.424 -5.147 -19.306 1.00 95.94 83 VAL A CA 1
ATOM 628 C C . VAL A 1 83 ? 2.693 -5.564 -20.586 1.00 95.94 83 VAL A C 1
ATOM 630 O O . VAL A 1 83 ? 1.612 -6.148 -20.482 1.00 95.94 83 VAL A O 1
ATOM 633 N N . PRO A 1 84 ? 3.240 -5.274 -21.781 1.00 94.31 84 PRO A N 1
ATOM 634 C CA . PRO A 1 84 ? 2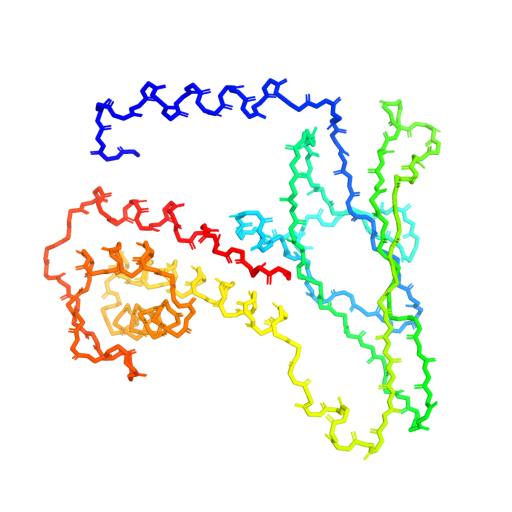.651 -5.735 -23.032 1.00 94.31 84 PRO A CA 1
ATOM 635 C C . PRO A 1 84 ? 2.729 -7.257 -23.118 1.00 94.31 84 PRO A C 1
ATOM 637 O O . PRO A 1 84 ? 3.657 -7.861 -22.586 1.00 94.31 84 PRO A O 1
ATOM 640 N N . GLU A 1 85 ? 1.771 -7.874 -23.803 1.00 91.69 85 GLU A N 1
ATOM 641 C CA . GLU A 1 85 ? 1.812 -9.310 -24.068 1.00 91.69 85 GLU A CA 1
ATOM 642 C C . GLU A 1 85 ? 3.062 -9.683 -24.876 1.00 91.69 85 GLU A C 1
ATOM 644 O O . GLU A 1 85 ? 3.500 -8.942 -25.761 1.00 91.69 85 GLU A O 1
ATOM 649 N N . ALA A 1 86 ? 3.631 -10.844 -24.565 1.00 92.88 86 ALA A N 1
ATOM 650 C CA . ALA A 1 86 ? 4.821 -11.367 -25.216 1.00 92.88 86 ALA A CA 1
ATOM 651 C C . ALA A 1 86 ? 4.662 -12.873 -25.475 1.00 92.88 86 ALA A C 1
ATOM 653 O O . ALA A 1 86 ? 3.761 -13.523 -24.939 1.00 92.88 86 ALA A O 1
ATOM 654 N N . GLY A 1 87 ? 5.529 -13.434 -26.318 1.00 93.19 87 GLY A N 1
ATOM 655 C CA . GLY A 1 87 ? 5.493 -14.866 -26.626 1.00 93.19 87 GLY A CA 1
ATOM 656 C C . GLY A 1 87 ? 5.893 -15.733 -25.427 1.00 93.19 87 GLY A C 1
ATOM 657 O O . GLY A 1 87 ? 6.700 -15.320 -24.596 1.00 93.19 87 GLY A O 1
ATOM 658 N N . ILE A 1 88 ? 5.380 -16.964 -25.361 1.00 94.19 88 ILE A N 1
ATOM 659 C CA . ILE A 1 88 ? 5.814 -17.967 -24.371 1.00 94.19 88 ILE A CA 1
ATOM 660 C C . ILE A 1 88 ? 7.338 -18.163 -24.462 1.00 94.19 88 ILE A C 1
ATOM 662 O O . ILE A 1 88 ? 7.911 -18.189 -25.552 1.00 94.19 88 ILE A O 1
ATOM 666 N N . GLY A 1 89 ? 7.997 -18.277 -23.309 1.00 91.50 89 GLY A N 1
ATOM 667 C CA . GLY A 1 89 ? 9.449 -18.385 -23.177 1.00 91.50 89 GLY A CA 1
ATOM 668 C C . GLY A 1 89 ? 10.187 -17.046 -23.252 1.00 91.50 89 GLY A C 1
ATOM 669 O O . GLY A 1 89 ? 11.403 -17.017 -23.064 1.00 91.50 89 GLY A O 1
ATOM 670 N N . GLN A 1 90 ? 9.488 -15.935 -23.510 1.00 93.62 90 GLN A N 1
ATOM 671 C CA . GLN A 1 90 ? 10.097 -14.611 -23.483 1.00 93.62 90 GLN A CA 1
ATOM 672 C C . GLN A 1 90 ? 10.184 -14.059 -22.064 1.00 93.62 90 GLN A C 1
ATOM 674 O O . GLN A 1 90 ? 9.334 -14.299 -21.203 1.00 93.62 90 GLN A O 1
ATOM 679 N N . GLU A 1 91 ? 11.221 -13.258 -21.856 1.00 93.75 91 GLU A N 1
ATOM 680 C CA . GLU A 1 91 ? 11.471 -12.533 -20.626 1.00 93.75 91 GLU A CA 1
ATOM 681 C C . GLU A 1 91 ? 11.641 -11.045 -20.925 1.00 93.75 91 GLU A C 1
ATOM 683 O O . GLU A 1 91 ? 12.329 -10.654 -21.869 1.00 93.75 91 GLU A O 1
ATOM 688 N N . MET A 1 92 ? 11.053 -10.212 -20.070 1.00 94.31 92 MET A N 1
ATOM 689 C CA . MET A 1 92 ? 11.162 -8.766 -20.135 1.00 94.31 92 MET A CA 1
ATOM 690 C C . MET A 1 92 ? 11.533 -8.184 -18.771 1.00 94.31 92 MET A C 1
ATOM 692 O O . MET A 1 92 ? 11.001 -8.574 -17.729 1.00 94.31 92 MET A O 1
ATOM 696 N N . LEU A 1 93 ? 12.400 -7.170 -18.776 1.00 96.62 93 LEU A N 1
ATOM 697 C CA . LEU A 1 93 ? 12.557 -6.282 -17.630 1.00 96.62 93 LEU A CA 1
ATOM 698 C C . LEU A 1 93 ? 11.332 -5.362 -17.554 1.00 96.62 93 LEU A C 1
ATOM 700 O O . LEU A 1 93 ? 11.252 -4.399 -18.304 1.00 96.62 93 LEU A O 1
ATOM 704 N N . ALA A 1 94 ? 10.389 -5.644 -16.659 1.00 96.62 94 ALA A N 1
ATOM 705 C CA . ALA A 1 94 ? 9.183 -4.841 -16.467 1.00 96.62 94 ALA A CA 1
ATOM 706 C C . ALA A 1 94 ? 9.494 -3.483 -15.836 1.00 96.62 94 ALA A C 1
ATOM 708 O O . ALA A 1 94 ? 9.018 -2.449 -16.289 1.00 96.62 94 ALA A O 1
ATOM 709 N N . ALA A 1 95 ? 10.330 -3.465 -14.805 1.00 97.31 95 ALA A N 1
ATOM 710 C CA . ALA A 1 95 ? 10.745 -2.222 -14.182 1.00 97.31 95 ALA A CA 1
ATOM 711 C C . ALA A 1 95 ? 12.113 -2.366 -13.530 1.00 97.31 95 ALA A C 1
ATOM 713 O O . ALA A 1 95 ? 12.524 -3.447 -13.106 1.00 97.31 95 ALA A O 1
ATOM 714 N N . ARG A 1 96 ? 12.802 -1.241 -13.399 1.00 97.38 96 ARG A N 1
ATOM 715 C CA . ARG A 1 96 ? 13.962 -1.105 -12.526 1.00 97.38 96 ARG A CA 1
ATOM 716 C C . ARG A 1 96 ? 13.575 -0.190 -11.379 1.00 97.38 96 ARG A C 1
ATOM 718 O O . ARG A 1 96 ? 13.156 0.941 -11.612 1.00 97.38 96 ARG A O 1
ATOM 725 N N . VAL A 1 97 ? 13.721 -0.700 -10.165 1.00 97.38 97 VAL A N 1
ATOM 726 C CA . VAL A 1 97 ? 13.433 0.020 -8.928 1.00 97.38 97 VAL A CA 1
ATOM 727 C C . VAL A 1 97 ? 14.755 0.448 -8.322 1.00 97.38 97 VAL A C 1
ATOM 729 O O . VAL A 1 97 ? 15.614 -0.399 -8.096 1.00 97.38 97 VAL A O 1
ATOM 732 N N . SER A 1 98 ? 14.923 1.733 -8.049 1.00 96.38 98 SER A N 1
ATOM 733 C CA . SER A 1 98 ? 16.127 2.277 -7.431 1.00 96.38 98 SER A CA 1
ATOM 734 C C . SER A 1 98 ? 15.749 3.103 -6.213 1.00 96.38 98 SER A C 1
ATOM 736 O O . SER A 1 98 ? 14.844 3.930 -6.286 1.00 96.38 98 SER A O 1
ATOM 738 N N . LEU A 1 99 ? 16.450 2.905 -5.100 1.00 94.75 99 LEU A N 1
ATOM 739 C CA . LEU A 1 99 ? 16.388 3.839 -3.984 1.00 94.75 99 LEU A CA 1
ATOM 740 C C . LEU A 1 99 ? 17.423 4.927 -4.248 1.00 94.75 99 LEU A C 1
ATOM 742 O O . LEU A 1 99 ? 18.605 4.618 -4.417 1.00 94.75 99 LEU A O 1
ATOM 746 N N . ILE A 1 100 ? 16.982 6.176 -4.337 1.00 93.75 100 ILE A N 1
ATOM 747 C CA . ILE A 1 100 ? 17.846 7.303 -4.670 1.00 93.75 100 ILE A CA 1
ATOM 748 C C . ILE A 1 100 ? 17.839 8.344 -3.558 1.00 93.75 100 ILE A C 1
ATOM 750 O O . ILE A 1 100 ? 16.811 8.601 -2.933 1.00 93.75 100 ILE A O 1
ATOM 754 N N . LEU A 1 101 ? 18.993 8.963 -3.355 1.00 90.62 101 LEU A N 1
ATOM 755 C CA . LEU A 1 101 ? 19.135 10.189 -2.595 1.00 90.62 101 LEU A CA 1
ATOM 756 C C . LEU A 1 101 ? 19.198 11.350 -3.599 1.00 90.62 101 LEU A C 1
ATOM 758 O O . LEU A 1 101 ? 20.151 11.410 -4.389 1.00 90.62 101 LEU A O 1
ATOM 762 N N . PRO A 1 102 ? 18.179 12.225 -3.645 1.00 80.31 102 PRO A N 1
ATOM 763 C CA . PRO A 1 102 ? 18.223 13.431 -4.455 1.00 80.31 102 PRO A CA 1
ATOM 764 C C . PRO A 1 102 ? 19.411 14.301 -4.059 1.00 80.31 102 PRO A C 1
ATOM 766 O O . PRO A 1 102 ? 19.814 14.339 -2.897 1.00 80.31 102 PRO A O 1
ATOM 769 N N . ASP A 1 103 ? 19.969 15.008 -5.035 1.00 79.75 103 ASP A N 1
ATOM 770 C CA . ASP A 1 103 ? 21.023 15.969 -4.753 1.00 79.75 103 ASP A CA 1
ATOM 771 C C . ASP A 1 103 ? 20.446 17.173 -3.975 1.00 79.75 103 ASP A C 1
ATOM 773 O O . ASP A 1 103 ? 19.486 17.784 -4.457 1.00 79.75 103 ASP A O 1
ATOM 777 N N . PRO A 1 104 ? 21.020 17.561 -2.818 1.00 71.38 104 PRO A N 1
ATOM 778 C CA . PRO A 1 104 ? 20.491 18.652 -1.994 1.00 71.38 104 PRO A CA 1
ATOM 779 C C . PRO A 1 104 ? 20.465 20.012 -2.703 1.00 71.38 104 PRO A C 1
ATOM 781 O O . PRO A 1 104 ? 19.688 20.886 -2.326 1.00 71.38 104 PRO A O 1
ATOM 784 N N . SER A 1 105 ? 21.322 20.211 -3.712 1.00 71.50 105 SER A N 1
ATOM 785 C CA . SER A 1 105 ? 21.388 21.455 -4.486 1.00 71.50 105 SER A CA 1
ATOM 786 C C . SER A 1 105 ? 20.455 21.463 -5.702 1.00 71.50 105 SER A C 1
ATOM 788 O O . SER A 1 105 ? 20.316 22.492 -6.361 1.00 71.50 105 SER A O 1
ATOM 790 N N . GLY A 1 106 ? 19.825 20.326 -6.022 1.00 66.56 106 GLY A N 1
ATOM 791 C CA . GLY A 1 106 ? 18.960 20.143 -7.191 1.00 66.56 106 GLY A CA 1
ATOM 792 C C . GLY A 1 106 ? 19.686 20.176 -8.544 1.00 66.56 106 GLY A C 1
ATOM 793 O O . GLY A 1 106 ? 19.048 19.973 -9.575 1.00 66.56 106 GLY A O 1
ATOM 794 N N . ALA A 1 107 ? 21.001 20.420 -8.556 1.00 65.31 107 ALA A N 1
ATOM 795 C CA . ALA A 1 107 ? 21.824 20.557 -9.759 1.00 65.31 107 ALA A CA 1
ATOM 796 C C . ALA A 1 107 ? 22.766 19.361 -9.988 1.00 65.31 107 ALA A C 1
ATOM 798 O O . ALA A 1 107 ? 23.291 19.193 -11.091 1.00 65.31 107 ALA A O 1
ATOM 799 N N . GLY A 1 108 ? 22.991 18.534 -8.963 1.00 71.38 108 GLY A N 1
ATOM 800 C CA . GLY A 1 108 ? 23.822 17.337 -9.046 1.00 71.38 108 GLY A CA 1
ATOM 801 C C . GLY A 1 108 ? 23.080 16.097 -9.553 1.00 71.38 108 GLY A C 1
ATOM 802 O O . GLY A 1 108 ? 21.851 16.033 -9.614 1.00 71.38 108 GLY A O 1
ATOM 803 N N . THR A 1 109 ? 23.846 15.065 -9.905 1.00 79.25 109 THR A N 1
ATOM 804 C CA . THR A 1 109 ? 23.304 13.732 -10.196 1.00 79.25 109 THR A CA 1
ATOM 805 C C . THR A 1 109 ? 22.834 13.052 -8.907 1.00 79.25 109 THR A C 1
ATOM 807 O O . THR A 1 109 ? 23.658 12.873 -8.009 1.00 79.25 109 THR A O 1
ATOM 810 N N . PRO A 1 110 ? 21.566 12.602 -8.823 1.00 85.00 110 PRO A N 1
ATOM 811 C CA . PRO A 1 110 ? 21.074 11.845 -7.676 1.00 85.00 110 PRO A CA 1
ATOM 812 C C . PRO A 1 110 ? 21.917 10.593 -7.425 1.00 85.00 110 PRO A C 1
ATOM 814 O O . PRO A 1 110 ? 22.255 9.862 -8.363 1.00 85.00 110 PRO A O 1
ATOM 817 N N . GLN A 1 111 ? 22.217 10.311 -6.162 1.00 90.06 111 GLN A N 1
ATOM 818 C CA . GLN A 1 111 ? 22.966 9.121 -5.780 1.00 90.06 111 GLN A CA 1
ATOM 819 C C . GLN A 1 111 ? 22.026 7.915 -5.719 1.00 90.06 111 GLN A C 1
ATOM 821 O O . GLN A 1 111 ? 21.004 7.946 -5.043 1.00 90.06 111 GLN A O 1
ATOM 826 N N . THR A 1 112 ? 22.377 6.819 -6.393 1.00 92.75 112 THR A N 1
ATOM 827 C CA . THR A 1 112 ? 21.644 5.550 -6.256 1.00 92.75 112 THR A CA 1
ATOM 828 C C . THR A 1 112 ? 22.206 4.762 -5.078 1.00 92.75 112 THR A C 1
ATOM 830 O O . THR A 1 112 ? 23.373 4.384 -5.093 1.00 92.75 112 THR A O 1
ATOM 833 N N . LEU A 1 113 ? 21.375 4.518 -4.066 1.00 91.81 113 LEU A N 1
ATOM 834 C CA . LEU A 1 113 ? 21.730 3.766 -2.860 1.00 91.81 113 LEU A CA 1
ATOM 835 C C . LEU A 1 113 ? 21.617 2.256 -3.091 1.00 91.81 113 LEU A C 1
ATOM 837 O O . LEU A 1 113 ? 22.450 1.479 -2.634 1.00 91.81 113 LEU A O 1
ATOM 841 N N . SER A 1 114 ? 20.571 1.832 -3.800 1.00 92.88 114 SER A N 1
ATOM 842 C CA . SER A 1 114 ? 20.328 0.428 -4.124 1.00 92.88 114 SER A CA 1
ATOM 843 C C . SER A 1 114 ? 19.434 0.291 -5.353 1.00 92.88 114 SER A C 1
ATOM 845 O O . SER A 1 114 ? 18.783 1.249 -5.780 1.00 92.88 114 SER A O 1
ATOM 847 N N . GLN A 1 115 ? 19.406 -0.909 -5.934 1.00 95.12 115 GLN A N 1
ATOM 848 C CA . GLN A 1 115 ? 18.587 -1.207 -7.101 1.00 95.12 115 GLN A CA 1
ATOM 849 C C . GLN A 1 115 ? 18.082 -2.655 -7.091 1.00 95.12 115 GLN A C 1
ATOM 851 O O . GLN A 1 115 ? 18.811 -3.573 -6.723 1.00 95.12 115 GLN A O 1
ATOM 856 N N . GLY A 1 116 ? 16.853 -2.852 -7.568 1.00 95.06 116 GLY A N 1
ATOM 857 C CA . GLY A 1 116 ? 16.239 -4.144 -7.861 1.00 95.06 116 GLY A CA 1
ATOM 858 C C . GLY A 1 116 ? 15.578 -4.163 -9.243 1.00 95.06 116 GLY A C 1
ATOM 859 O O . GLY A 1 116 ? 15.257 -3.119 -9.818 1.00 95.06 116 GLY A O 1
ATOM 860 N N . LEU A 1 117 ? 15.387 -5.362 -9.793 1.00 96.56 117 LEU A N 1
ATOM 861 C CA . LEU A 1 117 ? 14.760 -5.579 -11.098 1.00 96.56 117 LEU A CA 1
ATOM 862 C C . LEU A 1 117 ? 13.428 -6.310 -10.921 1.00 96.56 117 LEU A C 1
ATOM 864 O O . LEU A 1 117 ? 13.357 -7.305 -10.203 1.00 96.56 117 LEU A O 1
ATOM 868 N N . VAL A 1 118 ? 12.394 -5.842 -11.614 1.00 95.94 118 VAL A N 1
ATOM 869 C CA . VAL A 1 118 ? 11.103 -6.524 -11.742 1.00 95.94 118 VAL A CA 1
ATOM 870 C C . VAL A 1 118 ? 11.078 -7.195 -13.108 1.00 95.94 118 VAL A C 1
ATOM 872 O O . VAL A 1 118 ? 11.186 -6.516 -14.127 1.00 95.94 118 VAL A O 1
ATOM 875 N N . ARG A 1 119 ? 10.966 -8.523 -13.134 1.00 95.81 119 ARG A N 1
ATOM 876 C CA . ARG A 1 119 ? 10.975 -9.336 -14.359 1.00 95.81 119 ARG A CA 1
ATOM 877 C C . ARG A 1 119 ? 9.567 -9.844 -14.655 1.00 95.81 119 ARG A C 1
ATOM 879 O O . ARG A 1 119 ? 8.846 -10.206 -13.730 1.00 95.81 119 ARG A O 1
ATOM 886 N N . ALA A 1 120 ? 9.213 -9.892 -15.931 1.00 94.88 120 ALA A N 1
ATOM 887 C CA . ALA A 1 120 ? 8.033 -10.579 -16.436 1.00 94.88 120 ALA A CA 1
ATOM 888 C C . ALA A 1 120 ? 8.499 -11.719 -17.346 1.00 94.88 120 ALA A C 1
ATOM 890 O O . ALA A 1 120 ? 9.310 -11.492 -18.243 1.00 94.88 120 ALA A O 1
ATOM 891 N N . VAL A 1 121 ? 8.023 -12.935 -17.084 1.00 94.38 121 VAL A N 1
ATOM 892 C CA . VAL A 1 121 ? 8.327 -14.130 -17.878 1.00 94.38 121 VAL A CA 1
ATOM 893 C C . VAL A 1 121 ? 7.002 -14.747 -18.294 1.00 94.38 121 VAL A C 1
ATOM 895 O O . VAL A 1 121 ? 6.179 -15.063 -17.435 1.00 94.38 121 VAL A O 1
ATOM 898 N N . TRP A 1 122 ? 6.797 -14.907 -19.598 1.00 95.31 122 TRP A N 1
ATOM 899 C CA . TRP A 1 122 ? 5.618 -15.578 -20.138 1.00 95.31 122 TRP A CA 1
ATOM 900 C C . TRP A 1 122 ? 5.928 -17.058 -20.286 1.00 95.31 122 TRP A C 1
ATOM 902 O O . TRP A 1 122 ? 6.939 -17.432 -20.875 1.00 95.31 122 TRP A O 1
ATOM 912 N N . THR A 1 123 ? 5.074 -17.906 -19.732 1.00 92.00 123 THR A N 1
ATOM 913 C CA . THR A 1 123 ? 5.284 -19.353 -19.688 1.00 92.00 123 THR A CA 1
ATOM 914 C C . THR A 1 123 ? 3.956 -20.079 -19.869 1.00 92.00 123 THR A C 1
ATOM 916 O O . THR A 1 123 ? 2.909 -19.549 -19.500 1.00 92.00 123 THR A O 1
ATOM 919 N N . ASP A 1 124 ? 4.006 -21.275 -20.444 1.00 92.56 124 ASP A N 1
ATOM 920 C CA . ASP A 1 124 ? 2.912 -22.249 -20.488 1.00 92.56 124 ASP A CA 1
ATOM 921 C C . ASP A 1 124 ? 2.970 -23.252 -19.320 1.00 92.56 124 ASP A C 1
ATOM 923 O O . ASP A 1 124 ? 2.062 -24.069 -19.151 1.00 92.56 124 ASP A O 1
ATOM 927 N N . ASP A 1 125 ? 4.002 -23.166 -18.472 1.00 90.62 125 ASP A N 1
ATOM 928 C CA . ASP A 1 125 ? 4.070 -23.901 -17.212 1.00 90.62 125 ASP A CA 1
ATOM 929 C C . ASP A 1 125 ? 3.012 -23.378 -16.230 1.00 90.62 125 ASP A C 1
ATOM 931 O O . ASP A 1 125 ? 3.195 -22.374 -15.532 1.00 90.62 125 ASP A O 1
ATOM 935 N N . MET A 1 126 ? 1.910 -24.124 -16.151 1.00 83.69 126 MET A N 1
ATOM 936 C CA . MET A 1 126 ? 0.786 -23.846 -15.265 1.00 83.69 126 MET A CA 1
ATOM 937 C C . MET A 1 126 ? 1.191 -23.761 -13.793 1.00 83.69 126 MET A C 1
ATOM 939 O O . MET A 1 126 ? 0.608 -22.967 -13.056 1.00 83.69 126 MET A O 1
ATOM 943 N N . VAL A 1 127 ? 2.170 -24.547 -13.336 1.00 81.81 127 VAL A N 1
ATOM 944 C CA . VAL A 1 127 ? 2.619 -24.506 -11.936 1.00 81.81 127 VAL A CA 1
ATOM 945 C C . VAL A 1 127 ? 3.309 -23.174 -11.661 1.00 81.81 127 VAL A C 1
ATOM 947 O O . VAL A 1 127 ? 2.994 -22.509 -10.673 1.00 81.81 127 VAL A O 1
ATOM 950 N N . ALA A 1 128 ? 4.198 -22.745 -12.558 1.00 78.56 128 ALA A N 1
ATOM 951 C CA . ALA A 1 128 ? 4.885 -21.465 -12.437 1.00 78.56 128 ALA A CA 1
ATOM 952 C C . ALA A 1 128 ? 3.918 -20.270 -12.526 1.00 78.56 128 ALA A C 1
ATOM 954 O O . ALA A 1 128 ? 4.031 -19.339 -11.728 1.00 78.56 128 ALA A O 1
ATOM 955 N N . SER A 1 129 ? 2.947 -20.296 -13.447 1.00 79.06 129 SER A N 1
ATOM 956 C CA . SER A 1 129 ? 2.027 -19.170 -13.671 1.00 79.06 129 SER A CA 1
ATOM 957 C C . SER A 1 129 ? 0.905 -19.048 -12.636 1.00 79.06 129 SER A C 1
ATOM 959 O O . SER A 1 129 ? 0.407 -17.949 -12.405 1.00 79.06 129 SER A O 1
ATOM 961 N N . THR A 1 130 ? 0.472 -20.157 -12.025 1.00 76.56 130 THR A N 1
ATOM 962 C CA . THR A 1 130 ? -0.591 -20.154 -10.998 1.00 76.56 130 THR A CA 1
ATOM 963 C C . THR A 1 130 ? -0.057 -20.040 -9.572 1.00 76.56 130 THR A C 1
ATOM 965 O O . THR A 1 130 ? -0.841 -19.884 -8.632 1.00 76.56 130 THR A O 1
ATOM 968 N N . SER A 1 131 ? 1.266 -20.098 -9.392 1.00 79.88 131 SER A N 1
ATOM 969 C CA . SER A 1 131 ? 1.892 -19.951 -8.084 1.00 79.88 131 SER A CA 1
ATOM 970 C C . SER A 1 131 ? 1.647 -18.552 -7.521 1.00 79.88 131 SER A C 1
ATOM 972 O O . SER A 1 131 ? 2.018 -17.534 -8.108 1.00 79.88 131 SER A O 1
ATOM 974 N N . ILE A 1 132 ? 1.019 -18.497 -6.350 1.00 81.06 132 ILE A N 1
ATOM 975 C CA . ILE A 1 132 ? 0.732 -17.245 -5.657 1.00 81.06 132 ILE A CA 1
ATOM 976 C C . ILE A 1 132 ? 1.958 -16.859 -4.834 1.00 81.06 132 ILE A C 1
ATOM 978 O O . ILE A 1 132 ? 2.346 -17.576 -3.913 1.00 81.06 132 ILE A O 1
ATOM 982 N N . ASN A 1 133 ? 2.538 -15.688 -5.107 1.00 83.56 133 ASN A N 1
ATOM 983 C CA . ASN A 1 133 ? 3.588 -15.148 -4.250 1.00 83.56 133 ASN A CA 1
ATOM 984 C C . ASN A 1 133 ? 2.997 -14.772 -2.870 1.00 83.56 133 ASN A C 1
ATOM 986 O O . ASN A 1 133 ? 2.144 -13.877 -2.808 1.00 83.56 133 ASN A O 1
ATOM 990 N N . PRO A 1 134 ? 3.456 -15.384 -1.757 1.00 82.75 134 PRO A N 1
ATOM 991 C CA . PRO A 1 134 ? 2.854 -15.162 -0.442 1.00 82.75 134 PRO A CA 1
ATOM 992 C C . PRO A 1 134 ? 2.937 -13.710 0.042 1.00 82.75 134 PRO A C 1
ATOM 994 O O . PRO A 1 134 ? 2.005 -13.220 0.675 1.00 82.75 134 PRO A O 1
ATOM 997 N N . GLN A 1 135 ? 4.024 -12.996 -0.274 1.00 83.00 135 GLN A N 1
ATOM 998 C CA . GLN A 1 135 ? 4.198 -11.597 0.130 1.00 83.00 135 GLN A CA 1
ATOM 999 C C . GLN A 1 135 ? 3.257 -10.675 -0.648 1.00 83.00 135 GLN A C 1
ATOM 1001 O O . GLN A 1 135 ? 2.616 -9.810 -0.052 1.00 83.00 135 GLN A O 1
ATOM 1006 N N . VAL A 1 136 ? 3.123 -10.890 -1.962 1.00 82.56 136 VAL A N 1
ATOM 1007 C CA . VAL A 1 136 ? 2.187 -10.126 -2.801 1.00 82.56 136 VAL A CA 1
ATOM 1008 C C . VAL A 1 136 ? 0.749 -10.368 -2.349 1.00 82.56 136 VAL A C 1
ATOM 1010 O O . VAL A 1 136 ? 0.008 -9.406 -2.152 1.00 82.56 136 VAL A O 1
ATOM 1013 N N . ALA A 1 137 ? 0.357 -11.624 -2.120 1.00 80.62 137 ALA A N 1
ATOM 1014 C CA . ALA A 1 137 ? -0.986 -11.957 -1.649 1.00 80.62 137 ALA A CA 1
ATOM 1015 C C . ALA A 1 137 ? -1.291 -11.327 -0.283 1.00 80.62 137 ALA A C 1
ATOM 1017 O O . ALA A 1 137 ? -2.325 -10.677 -0.118 1.00 80.62 137 ALA A O 1
ATOM 1018 N N . HIS A 1 138 ? -0.361 -11.443 0.670 1.00 81.25 138 HIS A N 1
ATOM 1019 C CA . HIS A 1 138 ? -0.508 -10.857 2.001 1.00 81.25 138 HIS A CA 1
ATOM 1020 C C . HIS A 1 138 ? -0.692 -9.339 1.945 1.00 81.25 138 HIS A C 1
ATOM 1022 O O . HIS A 1 138 ? -1.651 -8.807 2.507 1.00 81.25 138 HIS A O 1
ATOM 1028 N N . TYR A 1 139 ? 0.185 -8.626 1.235 1.00 82.50 139 TYR A N 1
ATOM 1029 C CA . TYR A 1 139 ? 0.107 -7.167 1.163 1.00 82.50 139 TYR A CA 1
ATOM 1030 C C . TYR A 1 139 ? -1.057 -6.660 0.312 1.00 82.50 139 TYR A C 1
ATOM 1032 O O . TYR A 1 139 ? -1.579 -5.582 0.591 1.00 82.50 139 TYR A O 1
ATOM 1040 N N . THR A 1 140 ? -1.515 -7.440 -0.670 1.00 82.12 140 THR A N 1
ATOM 1041 C CA . THR A 1 140 ? -2.774 -7.160 -1.375 1.00 82.12 140 THR A CA 1
ATOM 1042 C C . THR A 1 140 ? -3.946 -7.200 -0.398 1.00 82.12 140 THR A C 1
ATOM 1044 O O . THR A 1 140 ? -4.710 -6.239 -0.334 1.00 82.12 140 THR A O 1
ATOM 1047 N N . GLY A 1 141 ? -4.032 -8.245 0.433 1.00 83.31 141 GLY A N 1
ATOM 1048 C CA . GLY A 1 141 ? -5.071 -8.367 1.458 1.00 83.31 141 GLY A CA 1
ATOM 1049 C C . GLY A 1 141 ? -5.019 -7.261 2.519 1.00 83.31 141 GLY A C 1
ATOM 1050 O O . GLY A 1 141 ? -6.061 -6.735 2.897 1.00 83.31 141 GLY A O 1
ATOM 1051 N N . GLN A 1 142 ? -3.827 -6.851 2.973 1.00 82.00 142 GLN A N 1
ATOM 1052 C CA . GLN A 1 142 ? -3.681 -5.746 3.940 1.00 82.00 142 GLN A CA 1
ATOM 1053 C C . GLN A 1 142 ? -4.068 -4.384 3.341 1.00 82.00 142 GLN A C 1
ATOM 1055 O O . GLN A 1 142 ? -4.706 -3.572 4.011 1.00 82.00 142 GLN A O 1
ATOM 1060 N N . ALA A 1 143 ? -3.707 -4.124 2.080 1.00 82.81 143 ALA A N 1
ATOM 1061 C CA . ALA A 1 143 ? -4.108 -2.898 1.393 1.00 82.81 143 ALA A CA 1
ATOM 1062 C C . ALA A 1 143 ? -5.629 -2.850 1.173 1.00 82.81 143 ALA A C 1
ATOM 1064 O O . ALA A 1 143 ? -6.245 -1.808 1.399 1.00 82.81 143 ALA A O 1
ATOM 1065 N N . GLU A 1 144 ? -6.234 -3.979 0.785 1.00 87.94 144 GLU A N 1
ATOM 1066 C CA . GLU A 1 144 ? -7.688 -4.111 0.679 1.00 87.94 144 GLU A CA 1
ATOM 1067 C C . GLU A 1 144 ? -8.356 -3.884 2.042 1.00 87.94 144 GLU A C 1
ATOM 1069 O O . GLU A 1 144 ? -9.287 -3.088 2.125 1.00 87.94 144 GLU A O 1
ATOM 1074 N N . LEU A 1 145 ? -7.842 -4.502 3.115 1.00 89.44 145 LEU A N 1
ATOM 1075 C CA . LEU A 1 145 ? -8.345 -4.352 4.485 1.00 89.44 145 LEU A CA 1
ATOM 1076 C C . LEU A 1 145 ? -8.420 -2.880 4.903 1.00 89.44 145 LEU A C 1
ATOM 1078 O O . LEU A 1 145 ? -9.477 -2.421 5.335 1.00 89.44 145 LEU A O 1
ATOM 1082 N N . ALA A 1 146 ? -7.327 -2.130 4.743 1.00 87.44 146 ALA A N 1
ATOM 1083 C CA . ALA A 1 146 ? -7.295 -0.708 5.079 1.00 87.44 146 ALA A CA 1
ATOM 1084 C C . ALA A 1 146 ? -8.351 0.086 4.286 1.00 87.44 146 ALA A C 1
ATOM 1086 O O . ALA A 1 146 ? -9.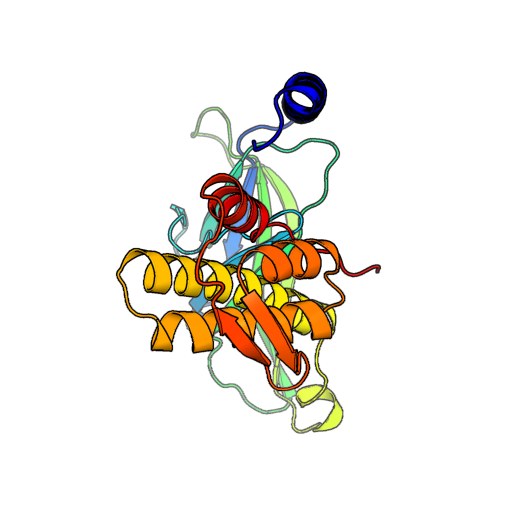091 0.890 4.856 1.00 87.44 146 ALA A O 1
ATOM 1087 N N . GLN A 1 147 ? -8.469 -0.189 2.984 1.00 88.81 147 GLN A N 1
ATOM 1088 C CA . GLN A 1 147 ? -9.419 0.483 2.101 1.00 88.81 147 GLN A CA 1
ATOM 1089 C C . GLN A 1 147 ? -10.879 0.195 2.482 1.00 88.81 147 GLN A C 1
ATOM 1091 O O . GLN A 1 147 ? -11.689 1.122 2.543 1.00 88.81 147 GLN A O 1
ATOM 1096 N N . VAL A 1 148 ? -11.239 -1.065 2.748 1.00 94.62 148 VAL A N 1
ATOM 1097 C CA . VAL A 1 148 ? -12.627 -1.414 3.093 1.00 94.62 148 VAL A CA 1
ATOM 1098 C C . VAL A 1 148 ? -13.027 -0.909 4.479 1.00 94.62 148 VAL A C 1
ATOM 1100 O O . VAL A 1 148 ? -14.189 -0.560 4.669 1.00 94.62 148 VAL A O 1
ATOM 1103 N N . ILE A 1 149 ? -12.085 -0.781 5.423 1.00 93.00 149 ILE A N 1
ATOM 1104 C CA . ILE A 1 149 ? -12.346 -0.131 6.717 1.00 93.00 149 ILE A CA 1
ATOM 1105 C C . ILE A 1 149 ? -12.702 1.341 6.509 1.00 93.00 149 ILE A C 1
ATOM 1107 O O . ILE A 1 149 ? -13.733 1.786 7.007 1.00 93.00 149 ILE A O 1
ATOM 1111 N N . GLN A 1 150 ? -11.887 2.080 5.750 1.00 90.62 150 GLN A N 1
ATOM 1112 C CA . GLN A 1 150 ? -12.143 3.496 5.465 1.00 90.62 150 GLN A CA 1
ATOM 1113 C C . GLN A 1 150 ? -13.493 3.694 4.772 1.00 90.62 150 GLN A C 1
ATOM 1115 O O . GLN A 1 150 ? -14.305 4.498 5.218 1.00 90.62 150 GLN A O 1
ATOM 1120 N N . GLN A 1 151 ? -13.775 2.900 3.734 1.00 93.94 151 GLN A N 1
ATOM 1121 C CA . GLN A 1 151 ? -15.059 2.948 3.030 1.00 93.94 151 GLN A CA 1
ATOM 1122 C C . GLN A 1 151 ? -16.239 2.606 3.946 1.00 93.94 151 GLN A C 1
ATOM 1124 O O . GLN A 1 151 ? -17.286 3.235 3.848 1.00 93.94 151 GLN A O 1
ATOM 1129 N N . GLY A 1 152 ? -16.083 1.626 4.839 1.00 94.44 152 GLY A N 1
ATOM 1130 C CA . GLY A 1 152 ? -17.133 1.236 5.776 1.00 94.44 152 GLY A CA 1
ATOM 1131 C C . GLY A 1 152 ? -17.420 2.292 6.843 1.00 94.44 152 GLY A C 1
ATOM 1132 O O . GLY A 1 152 ? -18.581 2.520 7.177 1.00 94.44 152 GLY A O 1
ATOM 1133 N N . LEU A 1 153 ? -16.385 2.966 7.349 1.00 92.44 153 LEU A N 1
ATOM 1134 C CA . LEU A 1 153 ? -16.543 4.081 8.285 1.00 92.44 153 LEU A CA 1
ATOM 1135 C C . LEU A 1 153 ? -17.176 5.303 7.609 1.00 92.44 153 LEU A C 1
ATOM 1137 O O . LEU A 1 153 ? -18.058 5.922 8.196 1.00 92.44 153 LEU A O 1
ATOM 1141 N N . GLU A 1 154 ? -16.797 5.614 6.369 1.00 92.94 154 GLU A N 1
ATOM 1142 C CA . GLU A 1 154 ? -17.400 6.713 5.605 1.00 92.94 154 GLU A CA 1
ATOM 1143 C C . GLU A 1 154 ? -18.875 6.443 5.265 1.00 92.94 154 GLU A C 1
ATOM 1145 O O . GLU A 1 154 ? -19.734 7.304 5.464 1.00 92.94 154 GLU A O 1
ATOM 1150 N N . ALA A 1 155 ? -19.203 5.219 4.833 1.00 93.69 155 ALA A N 1
ATOM 1151 C CA . ALA A 1 155 ? -20.585 4.787 4.612 1.00 93.69 155 ALA A CA 1
ATOM 1152 C C . ALA A 1 155 ? -21.423 4.920 5.897 1.00 93.69 155 ALA A C 1
ATOM 1154 O O . ALA A 1 155 ? -22.531 5.448 5.882 1.00 93.69 155 ALA A O 1
ATOM 1155 N N . ARG A 1 156 ? -20.858 4.546 7.052 1.00 90.06 156 ARG A N 1
ATOM 1156 C CA . ARG A 1 156 ? -21.520 4.710 8.354 1.00 90.06 156 ARG A CA 1
ATOM 1157 C C . ARG A 1 156 ? -21.752 6.185 8.703 1.00 90.06 156 ARG A C 1
ATOM 1159 O O . ARG A 1 156 ? -22.855 6.524 9.124 1.00 90.06 156 ARG A O 1
ATOM 1166 N N . LYS A 1 157 ? -20.748 7.054 8.515 1.00 89.06 157 LYS A N 1
ATOM 1167 C CA . LYS A 1 157 ? -20.839 8.510 8.767 1.00 89.06 157 LYS A CA 1
ATOM 1168 C C . LYS A 1 157 ? -21.897 9.182 7.882 1.00 89.06 157 LYS A C 1
ATOM 1170 O O . LYS A 1 157 ? -22.603 10.075 8.341 1.00 89.06 157 LYS A O 1
ATOM 1175 N N . SER A 1 158 ? -22.029 8.728 6.638 1.00 93.12 158 SER A N 1
ATOM 1176 C CA . SER A 1 158 ? -23.011 9.223 5.662 1.00 93.12 158 SER A CA 1
ATOM 1177 C C . SER A 1 158 ? -24.410 8.601 5.796 1.00 93.12 158 SER A C 1
ATOM 1179 O O . SER A 1 158 ? -25.329 9.024 5.097 1.00 93.12 158 SER A O 1
ATOM 1181 N N . GLY A 1 159 ? -24.605 7.641 6.709 1.00 92.19 159 GLY A N 1
ATOM 1182 C CA . GLY A 1 159 ? -25.893 6.979 6.950 1.00 92.19 159 GLY A CA 1
ATOM 1183 C C . GLY A 1 159 ? -26.208 5.806 6.011 1.00 92.19 159 GLY A C 1
ATOM 1184 O O . GLY A 1 159 ? -27.296 5.239 6.100 1.00 92.19 159 GLY A O 1
ATOM 1185 N N . ASP A 1 160 ? -25.271 5.404 5.148 1.00 95.06 160 ASP A N 1
ATOM 1186 C CA . ASP A 1 160 ? -25.357 4.186 4.336 1.00 95.06 160 ASP A CA 1
ATOM 1187 C C . ASP A 1 160 ? -25.000 2.953 5.185 1.00 95.06 160 ASP A C 1
ATOM 1189 O O . ASP A 1 160 ? -23.882 2.426 5.168 1.00 95.06 160 ASP A O 1
ATOM 1193 N N . PHE A 1 161 ? -25.964 2.507 5.991 1.00 93.81 161 PHE A N 1
ATOM 1194 C CA . PHE A 1 161 ? -25.772 1.376 6.900 1.00 93.81 161 PHE A CA 1
ATOM 1195 C C . PHE A 1 161 ? -25.593 0.038 6.172 1.00 93.81 161 PHE A C 1
ATOM 1197 O O . PHE A 1 161 ? -24.862 -0.827 6.665 1.00 93.81 161 PHE A O 1
ATOM 1204 N N . ASP A 1 162 ? -26.202 -0.136 5.001 1.00 94.06 162 ASP A N 1
ATOM 1205 C CA . ASP A 1 162 ? -26.062 -1.358 4.207 1.00 94.06 162 ASP A CA 1
ATOM 1206 C C . ASP A 1 162 ? -24.657 -1.440 3.596 1.00 94.06 162 ASP A C 1
ATOM 1208 O O . ASP A 1 162 ? -23.963 -2.453 3.755 1.00 94.06 162 ASP A O 1
ATOM 1212 N N . GLY A 1 163 ? -24.179 -0.343 2.997 1.00 94.75 163 GLY A N 1
ATOM 1213 C CA . GLY A 1 163 ? -22.809 -0.225 2.506 1.00 94.75 163 GLY A CA 1
ATOM 1214 C C . GLY A 1 163 ? -21.777 -0.379 3.622 1.00 94.75 163 GLY A C 1
ATOM 1215 O O . GLY A 1 163 ? -20.806 -1.127 3.470 1.00 94.75 163 GLY A O 1
ATOM 1216 N N . ALA A 1 164 ? -22.009 0.238 4.783 1.00 94.94 164 ALA A N 1
ATOM 1217 C CA . ALA A 1 164 ? -21.146 0.086 5.952 1.00 94.94 164 ALA A CA 1
ATOM 1218 C C . ALA A 1 164 ? -21.080 -1.367 6.443 1.00 94.94 164 ALA A C 1
ATOM 1220 O O . ALA A 1 164 ? -19.990 -1.870 6.725 1.00 94.94 164 ALA A O 1
ATOM 1221 N N . THR A 1 165 ? -22.218 -2.067 6.500 1.00 95.69 165 THR A N 1
ATOM 1222 C CA . THR A 1 165 ? -22.277 -3.482 6.900 1.00 95.69 165 THR A CA 1
ATOM 1223 C C . THR A 1 165 ? -21.478 -4.355 5.938 1.00 95.69 165 THR A C 1
ATOM 1225 O O . THR A 1 165 ? -20.647 -5.149 6.379 1.00 95.69 165 THR A O 1
ATOM 1228 N N . ALA A 1 166 ? -21.655 -4.168 4.628 1.00 95.75 166 ALA A N 1
ATOM 1229 C CA . ALA A 1 166 ? -20.928 -4.930 3.617 1.00 95.75 166 ALA A CA 1
ATOM 1230 C C . ALA A 1 166 ? -19.408 -4.688 3.686 1.00 95.75 166 ALA A C 1
ATOM 1232 O O . ALA A 1 166 ? -18.613 -5.632 3.677 1.00 95.75 166 ALA A O 1
ATOM 1233 N N . LYS A 1 167 ? -18.983 -3.423 3.792 1.00 97.19 167 LYS A N 1
ATOM 1234 C CA . LYS A 1 167 ? -17.562 -3.043 3.807 1.00 97.19 167 LYS A CA 1
ATOM 1235 C C . LYS A 1 167 ? -16.855 -3.456 5.097 1.00 97.19 167 LYS A C 1
ATOM 1237 O O . LYS A 1 167 ? -15.772 -4.038 5.035 1.00 97.19 167 LYS A O 1
ATOM 1242 N N . LEU A 1 168 ? -17.469 -3.227 6.259 1.00 95.56 168 LEU A N 1
ATOM 1243 C CA . LEU A 1 168 ? -16.907 -3.650 7.547 1.00 95.56 168 LEU A CA 1
ATOM 1244 C C . LEU A 1 168 ? -16.965 -5.175 7.724 1.00 95.56 168 LEU A C 1
ATOM 1246 O O . LEU A 1 168 ? -16.065 -5.748 8.334 1.00 95.56 168 LEU A O 1
ATOM 1250 N N . GLY A 1 169 ? -17.952 -5.849 7.130 1.00 96.00 169 GLY A N 1
ATOM 1251 C CA . GLY A 1 169 ? -17.996 -7.308 7.041 1.00 96.00 169 GLY A CA 1
ATOM 1252 C C . GLY A 1 169 ? -16.812 -7.883 6.264 1.00 96.00 169 GLY A C 1
ATOM 1253 O O . GLY A 1 169 ? -16.092 -8.754 6.760 1.00 96.00 169 GLY A O 1
ATOM 1254 N N . ARG A 1 170 ? -16.521 -7.312 5.086 1.00 95.75 170 ARG A N 1
ATOM 1255 C CA . ARG A 1 170 ? -15.321 -7.653 4.307 1.00 95.75 170 ARG A CA 1
ATOM 1256 C C . ARG A 1 170 ? -14.029 -7.363 5.078 1.00 95.75 170 ARG A C 1
ATOM 1258 O O . ARG A 1 170 ? -13.095 -8.161 5.017 1.00 95.75 170 ARG A O 1
ATOM 1265 N N . ALA A 1 171 ? -13.977 -6.269 5.840 1.00 94.56 171 ALA A N 1
ATOM 1266 C CA . ALA A 1 171 ? -12.834 -5.956 6.696 1.00 94.56 171 ALA A CA 1
ATOM 1267 C C . ALA A 1 171 ? -12.589 -7.041 7.759 1.00 94.56 171 ALA A C 1
ATOM 1269 O O . ALA A 1 171 ? -11.455 -7.475 7.948 1.00 94.56 171 ALA A O 1
ATOM 1270 N N . VAL A 1 172 ? -13.644 -7.522 8.425 1.00 94.62 172 VAL A N 1
ATOM 1271 C CA . VAL A 1 172 ? -13.539 -8.610 9.412 1.00 94.62 172 VAL A CA 1
ATOM 1272 C C . VAL A 1 172 ? -13.009 -9.890 8.766 1.00 94.62 172 VAL A C 1
ATOM 1274 O O . VAL A 1 172 ? -12.107 -10.521 9.322 1.00 94.62 172 VAL A O 1
ATOM 1277 N N . GLN A 1 173 ? -13.499 -10.229 7.573 1.00 93.25 173 GLN A N 1
ATOM 1278 C CA . GLN A 1 173 ? -13.032 -11.394 6.822 1.00 93.25 173 GLN A CA 1
ATOM 1279 C C . GLN A 1 173 ? -11.532 -11.308 6.500 1.00 93.25 173 GLN A C 1
ATOM 1281 O O . GLN A 1 173 ? -10.780 -12.243 6.774 1.00 93.25 173 GLN A O 1
ATOM 1286 N N . LEU A 1 174 ? -11.071 -10.166 5.980 1.00 91.00 174 LEU A N 1
ATOM 1287 C CA . LEU A 1 174 ? -9.660 -9.939 5.647 1.00 91.00 174 LEU A CA 1
ATOM 1288 C C . LEU A 1 174 ? -8.757 -9.907 6.891 1.00 91.00 174 LEU A C 1
ATOM 1290 O O . LEU A 1 174 ? -7.658 -10.469 6.878 1.00 91.00 174 LEU A O 1
ATOM 1294 N N . ALA A 1 175 ? -9.203 -9.282 7.985 1.00 88.88 175 ALA A N 1
ATOM 1295 C CA . ALA A 1 175 ? -8.455 -9.241 9.241 1.00 88.88 175 ALA A CA 1
ATOM 1296 C C . ALA A 1 175 ? -8.301 -10.641 9.858 1.00 88.88 175 ALA A C 1
ATOM 1298 O O . ALA A 1 175 ? -7.219 -10.984 10.336 1.00 88.88 175 ALA A O 1
ATOM 1299 N N . SER A 1 176 ? -9.354 -11.463 9.799 1.00 88.00 176 SER A N 1
ATOM 1300 C CA . SER A 1 176 ? -9.322 -12.852 10.264 1.00 88.00 176 SER A CA 1
ATOM 1301 C C . SER A 1 176 ? -8.403 -13.718 9.399 1.00 88.00 176 SER A C 1
ATOM 1303 O O . SER A 1 176 ? -7.514 -14.374 9.941 1.00 88.00 176 SER A O 1
ATOM 1305 N N . ALA A 1 177 ? -8.544 -13.657 8.070 1.00 84.94 177 ALA A N 1
ATOM 1306 C CA . ALA A 1 177 ? -7.733 -14.441 7.136 1.00 84.94 177 ALA A CA 1
ATOM 1307 C C . ALA A 1 177 ? -6.235 -14.095 7.198 1.00 84.94 177 ALA A C 1
ATOM 1309 O O . ALA A 1 177 ? -5.388 -14.968 7.034 1.00 84.94 177 ALA A O 1
ATOM 1310 N N . SER A 1 178 ? -5.901 -12.828 7.463 1.00 79.69 178 SER A N 1
ATOM 1311 C CA . SER A 1 178 ? -4.511 -12.363 7.578 1.00 79.69 178 SER A CA 1
ATOM 1312 C C . SER A 1 178 ? -3.909 -12.500 8.982 1.00 79.69 178 SER A C 1
ATOM 1314 O O . SER A 1 178 ? -2.742 -12.158 9.180 1.00 79.69 178 SER A O 1
ATOM 1316 N N . GLY A 1 179 ? -4.685 -12.957 9.973 1.00 80.81 179 GLY A N 1
ATOM 1317 C CA . GLY A 1 179 ? -4.239 -13.066 11.364 1.00 80.81 179 GLY A CA 1
ATOM 1318 C C . GLY A 1 179 ? -3.971 -11.720 12.052 1.00 80.81 179 GLY A C 1
ATOM 1319 O O . GLY A 1 179 ? -3.285 -11.683 13.075 1.00 80.81 179 GLY A O 1
ATOM 1320 N N . ASN A 1 180 ? -4.496 -10.608 11.524 1.00 82.88 180 ASN A N 1
ATOM 1321 C CA . ASN A 1 180 ? -4.312 -9.271 12.092 1.00 82.88 180 ASN A CA 1
ATOM 1322 C C . ASN A 1 180 ? -5.216 -9.074 13.325 1.00 82.88 180 ASN A C 1
ATOM 1324 O O . ASN A 1 180 ? -6.272 -8.439 13.267 1.00 82.88 180 ASN A O 1
ATOM 1328 N N . GLN A 1 181 ? -4.799 -9.658 14.454 1.00 85.06 181 GLN A N 1
ATOM 1329 C CA . GLN A 1 181 ? -5.579 -9.666 15.695 1.00 85.06 181 GLN A CA 1
ATOM 1330 C C . GLN A 1 181 ? -5.829 -8.267 16.263 1.00 85.06 181 GLN A C 1
ATOM 1332 O O . GLN A 1 181 ? -6.877 -8.039 16.866 1.00 85.06 181 GLN A O 1
ATOM 1337 N N . ASP A 1 182 ? -4.904 -7.328 16.073 1.00 84.94 182 ASP A N 1
ATOM 1338 C CA . ASP A 1 182 ? -5.063 -5.962 16.574 1.00 84.94 182 ASP A CA 1
ATOM 1339 C C . ASP A 1 182 ? -6.174 -5.229 15.820 1.00 84.94 182 ASP A C 1
ATOM 1341 O O . ASP A 1 182 ? -7.070 -4.660 16.447 1.00 84.94 182 ASP A O 1
ATOM 1345 N N . THR A 1 183 ? -6.189 -5.312 14.486 1.00 87.00 183 THR A N 1
ATOM 1346 C CA . THR A 1 183 ? -7.281 -4.750 13.680 1.00 87.00 183 THR A CA 1
ATOM 1347 C C . THR A 1 183 ? -8.602 -5.469 13.947 1.00 87.00 183 THR A C 1
ATOM 1349 O O . THR A 1 183 ? -9.632 -4.810 14.068 1.00 87.00 183 THR A O 1
ATOM 1352 N N . ALA A 1 184 ? -8.594 -6.794 14.127 1.00 88.44 184 ALA A N 1
ATOM 1353 C CA . ALA A 1 184 ? -9.798 -7.550 14.478 1.00 88.44 184 ALA A CA 1
ATOM 1354 C C . ALA A 1 184 ? -10.407 -7.096 15.822 1.00 88.44 184 ALA A C 1
ATOM 1356 O O . ALA A 1 184 ? -11.623 -6.927 15.925 1.00 88.44 184 ALA A O 1
ATOM 1357 N N . LYS A 1 185 ? -9.571 -6.823 16.836 1.00 89.50 185 LYS A N 1
ATOM 1358 C CA . LYS A 1 185 ? -10.004 -6.264 18.131 1.00 89.50 185 LYS A CA 1
ATOM 1359 C C . LYS A 1 185 ? -10.564 -4.848 18.011 1.00 89.50 185 LYS A C 1
ATOM 1361 O O . LYS A 1 185 ? -11.434 -4.479 18.789 1.00 89.50 185 LYS A O 1
ATOM 1366 N N . LEU A 1 186 ? -10.057 -4.035 17.086 1.00 90.44 186 LEU A N 1
ATOM 1367 C CA . LEU A 1 186 ? -10.603 -2.698 16.839 1.00 90.44 186 LEU A CA 1
ATOM 1368 C C . LEU A 1 186 ? -11.938 -2.775 16.090 1.00 90.44 186 LEU A C 1
ATOM 1370 O O . LEU A 1 186 ? -12.886 -2.092 16.466 1.00 90.44 186 LEU A O 1
ATOM 1374 N N . LEU A 1 187 ? -12.041 -3.647 15.085 1.00 92.38 187 LEU A N 1
ATOM 1375 C CA . LEU A 1 187 ? -13.280 -3.889 14.344 1.00 92.38 187 LEU A CA 1
ATOM 1376 C C . LEU A 1 187 ? -14.409 -4.365 15.262 1.00 92.38 187 LEU A C 1
ATOM 1378 O O . LEU A 1 187 ? -15.524 -3.857 15.159 1.00 92.38 187 LEU A O 1
ATOM 1382 N N . SER A 1 188 ? -14.121 -5.252 16.221 1.00 92.25 188 SER A N 1
ATOM 1383 C CA . SER A 1 188 ? -15.123 -5.739 17.181 1.00 92.25 188 SER A CA 1
ATOM 1384 C C . SER A 1 188 ? -15.674 -4.656 18.116 1.00 92.25 188 SER A C 1
ATOM 1386 O O . SER A 1 188 ? -16.666 -4.885 18.811 1.00 92.25 188 SER A O 1
ATOM 1388 N N . LYS A 1 189 ? -15.077 -3.456 18.147 1.00 91.62 189 LYS A N 1
ATOM 1389 C CA . LYS A 1 189 ? -15.645 -2.296 18.844 1.00 91.62 189 LYS A CA 1
ATOM 1390 C C . LYS A 1 189 ? -16.712 -1.565 18.034 1.00 91.62 189 LYS A C 1
ATOM 1392 O O . LYS A 1 189 ? -17.566 -0.933 18.644 1.00 91.62 189 LYS A O 1
ATOM 1397 N N . VAL A 1 190 ? -16.691 -1.685 16.707 1.00 91.12 190 VAL A N 1
ATOM 1398 C CA . VAL A 1 190 ? -17.595 -0.981 15.778 1.00 91.12 190 VAL A CA 1
ATOM 1399 C C . VAL A 1 190 ? -18.703 -1.902 15.255 1.00 91.12 190 VAL A C 1
ATOM 1401 O O . VAL A 1 190 ? -19.826 -1.455 15.003 1.00 91.12 190 VAL A O 1
ATOM 1404 N N . VAL A 1 191 ? -18.414 -3.199 15.136 1.00 94.44 191 VAL A N 1
ATOM 1405 C CA . VAL A 1 191 ? -19.360 -4.215 14.662 1.00 94.44 191 VAL A CA 1
ATOM 1406 C C . VAL A 1 191 ? -19.438 -5.407 15.611 1.00 94.44 191 VAL A C 1
ATOM 1408 O O . VAL A 1 191 ? -18.454 -5.774 16.251 1.00 94.44 191 VAL A O 1
ATOM 1411 N N . ASP A 1 192 ? -20.611 -6.025 15.675 1.00 94.94 192 ASP A N 1
ATOM 1412 C CA . ASP A 1 192 ? -20.814 -7.339 16.273 1.00 94.94 192 ASP A CA 1
ATOM 1413 C C . ASP A 1 192 ? -20.588 -8.403 15.197 1.00 94.94 192 ASP A C 1
ATOM 1415 O O . ASP A 1 192 ? -21.303 -8.462 14.192 1.00 94.94 192 ASP A O 1
ATOM 1419 N N . VAL A 1 193 ? -19.564 -9.232 15.387 1.00 93.81 193 VAL A N 1
ATOM 1420 C CA . VAL A 1 193 ? -19.205 -10.285 14.432 1.00 93.81 193 VAL A CA 1
ATOM 1421 C C . VAL A 1 193 ? -20.100 -11.498 14.658 1.00 93.81 193 VAL A C 1
ATOM 1423 O O . VAL A 1 193 ? -20.082 -12.082 15.739 1.00 93.81 193 VAL A O 1
ATOM 1426 N N . VAL A 1 194 ? -20.871 -11.877 13.635 1.00 94.06 194 VAL A N 1
ATOM 1427 C CA . VAL A 1 194 ? -21.695 -13.096 13.643 1.00 94.06 194 VAL A CA 1
ATOM 1428 C C . VAL A 1 194 ? -20.904 -14.258 13.050 1.00 94.06 194 VAL A C 1
ATOM 1430 O O . VAL A 1 194 ? -20.848 -15.327 13.647 1.00 94.06 194 VAL A O 1
ATOM 1433 N N . ASP A 1 195 ? -20.264 -14.029 11.902 1.00 91.44 195 ASP A N 1
ATOM 1434 C CA . ASP A 1 195 ? -19.395 -14.998 11.237 1.00 91.44 195 ASP A CA 1
ATOM 1435 C C . ASP A 1 195 ? -18.245 -14.264 10.535 1.00 91.44 195 ASP A C 1
ATOM 1437 O O . ASP A 1 195 ? -18.445 -13.504 9.585 1.00 91.44 195 ASP A O 1
ATOM 1441 N N . ALA A 1 196 ? -17.022 -14.481 11.020 1.00 90.62 196 ALA A N 1
ATOM 1442 C CA . ALA A 1 196 ? -15.834 -13.860 10.450 1.00 90.62 196 ALA A CA 1
ATOM 1443 C C . ALA A 1 196 ? -15.441 -14.458 9.090 1.00 90.62 196 ALA A C 1
ATOM 1445 O O . ALA A 1 196 ? -14.896 -13.740 8.254 1.00 90.62 196 ALA A O 1
ATOM 1446 N N . ALA A 1 197 ? -15.719 -15.742 8.846 1.00 89.75 197 ALA A N 1
ATOM 1447 C CA . ALA A 1 197 ? -15.332 -16.426 7.615 1.00 89.75 197 ALA A CA 1
ATOM 1448 C C . ALA A 1 197 ? -16.159 -15.938 6.421 1.00 89.75 197 ALA A C 1
ATOM 1450 O O . ALA A 1 197 ? -15.618 -15.747 5.329 1.00 89.75 197 ALA A O 1
ATOM 1451 N N . THR A 1 198 ? -17.450 -15.679 6.632 1.00 90.38 198 THR A N 1
ATOM 1452 C CA . THR A 1 198 ? -18.341 -15.119 5.603 1.00 90.38 198 THR A CA 1
ATOM 1453 C C . THR A 1 198 ? -18.403 -13.591 5.623 1.00 90.38 198 THR A C 1
ATOM 1455 O O . THR A 1 198 ? -18.987 -12.999 4.719 1.00 90.38 198 THR A O 1
ATOM 1458 N N . GLY A 1 199 ? -17.818 -12.939 6.635 1.00 92.06 199 GLY A N 1
ATOM 1459 C CA . GLY A 1 199 ? -17.903 -11.488 6.824 1.00 92.06 199 GLY A CA 1
ATOM 1460 C C . GLY A 1 199 ? -19.283 -11.010 7.292 1.00 92.06 199 GLY A C 1
ATOM 1461 O O . GLY A 1 199 ? -19.632 -9.849 7.092 1.00 92.06 199 GLY A O 1
ATOM 1462 N N . THR A 1 200 ? -20.086 -11.882 7.904 1.00 94.00 200 THR A N 1
ATOM 1463 C CA . THR A 1 200 ? -21.413 -11.522 8.415 1.00 94.00 200 THR A CA 1
ATOM 1464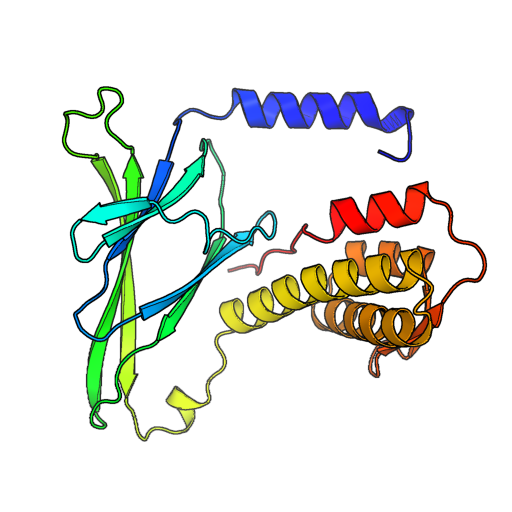 C C . THR A 1 200 ? -21.266 -10.759 9.726 1.00 94.00 200 THR A C 1
ATOM 1466 O O . THR A 1 200 ? -20.840 -11.309 10.747 1.00 94.00 200 THR A O 1
ATOM 1469 N N . VAL A 1 201 ? -21.653 -9.486 9.716 1.00 96.31 201 VAL A N 1
ATOM 1470 C CA . VAL A 1 201 ? -21.556 -8.589 10.871 1.00 96.31 201 VAL A CA 1
ATOM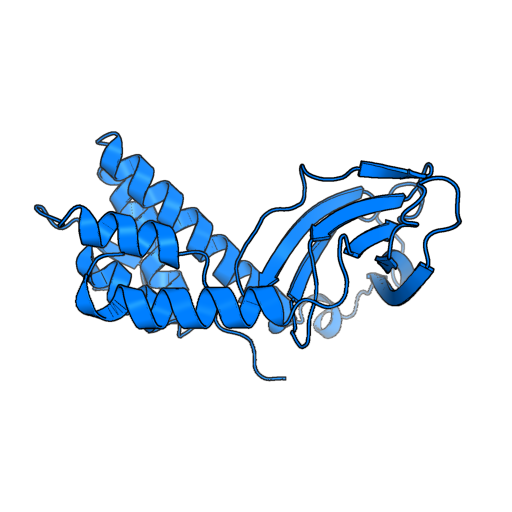 1471 C C . VAL A 1 201 ? -22.850 -7.811 11.064 1.00 96.31 201 VAL A C 1
ATOM 1473 O O . VAL A 1 201 ? -23.638 -7.650 10.135 1.00 96.31 201 VAL A O 1
ATOM 1476 N N . ARG A 1 202 ? -23.066 -7.301 12.275 1.00 94.50 202 ARG A N 1
ATOM 1477 C CA . ARG A 1 202 ? -24.094 -6.296 12.561 1.00 94.50 202 ARG A CA 1
ATOM 1478 C C . ARG A 1 202 ? -23.415 -5.028 13.042 1.00 94.50 202 ARG A C 1
ATOM 1480 O O . ARG A 1 202 ? -22.521 -5.083 13.883 1.00 94.50 202 ARG A O 1
ATOM 1487 N N . LEU A 1 203 ? -23.825 -3.879 12.521 1.00 92.69 203 LEU A N 1
ATOM 1488 C CA . LEU A 1 203 ? -23.327 -2.605 13.027 1.00 92.69 203 LEU A CA 1
ATOM 1489 C C . LEU A 1 203 ? -23.806 -2.404 14.462 1.00 92.69 203 LEU A C 1
ATOM 1491 O O . LEU A 1 203 ? -24.990 -2.571 14.757 1.00 92.69 203 LEU A O 1
ATOM 1495 N N . LYS A 1 204 ? -22.908 -1.976 15.350 1.00 91.81 204 LYS A N 1
ATOM 1496 C CA . LYS A 1 204 ? -23.331 -1.571 16.689 1.00 91.81 204 LYS A CA 1
ATOM 1497 C C . LYS A 1 204 ? -24.122 -0.272 16.614 1.00 91.81 204 LYS A C 1
ATOM 1499 O O . LYS A 1 204 ? -23.688 0.691 15.973 1.00 91.81 204 LYS A O 1
ATOM 1504 N N . ALA A 1 205 ? -25.251 -0.240 17.320 1.00 81.94 205 ALA A N 1
ATOM 1505 C CA . ALA A 1 205 ? -26.152 0.911 17.363 1.00 81.94 205 ALA A CA 1
ATOM 1506 C C . ALA A 1 205 ? -25.498 2.157 17.983 1.00 81.94 205 ALA A C 1
ATOM 1508 O O . ALA A 1 205 ? -25.784 3.278 17.579 1.00 81.94 205 ALA A O 1
ATOM 1509 N N . LYS A 1 206 ? -24.601 1.961 18.954 1.00 80.56 206 LYS A N 1
ATOM 1510 C CA . LYS A 1 206 ? -23.791 3.020 19.558 1.00 80.56 206 LYS A CA 1
ATOM 1511 C C . LYS A 1 206 ? -22.335 2.597 19.512 1.00 80.56 206 LYS A C 1
ATOM 1513 O O . LYS A 1 206 ? -21.982 1.554 20.056 1.00 80.56 206 LYS A O 1
ATOM 1518 N N . VAL A 1 207 ? -21.512 3.407 18.865 1.00 83.88 207 VAL A N 1
ATOM 1519 C CA . VAL A 1 207 ? -20.057 3.260 18.853 1.00 83.88 207 VAL A CA 1
ATOM 1520 C C . VAL A 1 207 ? -19.494 4.560 19.398 1.00 83.88 207 VAL A C 1
ATOM 1522 O O . VAL A 1 207 ? -19.995 5.636 19.073 1.00 83.88 207 VAL A O 1
ATOM 1525 N N . ALA A 1 208 ? -18.512 4.465 20.290 1.00 85.69 208 ALA A N 1
ATOM 1526 C CA . ALA A 1 208 ? -17.840 5.652 20.784 1.00 85.69 208 ALA A CA 1
ATOM 1527 C C . ALA A 1 208 ? -17.054 6.291 19.634 1.00 85.69 208 ALA A C 1
ATOM 1529 O O . ALA A 1 208 ? -16.306 5.604 18.941 1.00 85.69 208 ALA A O 1
ATOM 1530 N N . GLU A 1 209 ? -17.171 7.606 19.467 1.00 82.38 209 GLU A N 1
ATOM 1531 C CA . GLU A 1 209 ? -16.441 8.352 18.432 1.00 82.38 209 GLU A CA 1
ATOM 1532 C C . GLU A 1 209 ? -14.926 8.078 18.506 1.00 82.38 209 GLU A C 1
ATOM 1534 O O . GLU A 1 209 ? -14.259 7.862 17.497 1.00 82.38 209 GLU A O 1
ATOM 1539 N N . ALA A 1 210 ? -14.398 7.954 19.729 1.00 81.94 210 ALA A N 1
ATOM 1540 C CA . ALA A 1 210 ? -13.009 7.591 19.986 1.00 81.94 210 ALA A CA 1
ATOM 1541 C C . ALA A 1 210 ? -12.613 6.210 19.422 1.00 81.94 210 ALA A C 1
ATOM 1543 O O . ALA A 1 210 ? -11.467 6.031 19.000 1.00 81.94 210 ALA A O 1
ATOM 1544 N N . ASP A 1 211 ? -13.525 5.236 19.399 1.00 83.94 211 ASP A N 1
ATOM 1545 C CA . ASP A 1 211 ? -13.266 3.907 18.840 1.00 83.94 211 ASP A CA 1
ATOM 1546 C C . ASP A 1 211 ? -13.289 3.928 17.306 1.00 83.94 211 ASP A C 1
ATOM 1548 O O . ASP A 1 211 ? -12.417 3.311 16.690 1.00 83.94 211 ASP A O 1
ATOM 1552 N N . GLU A 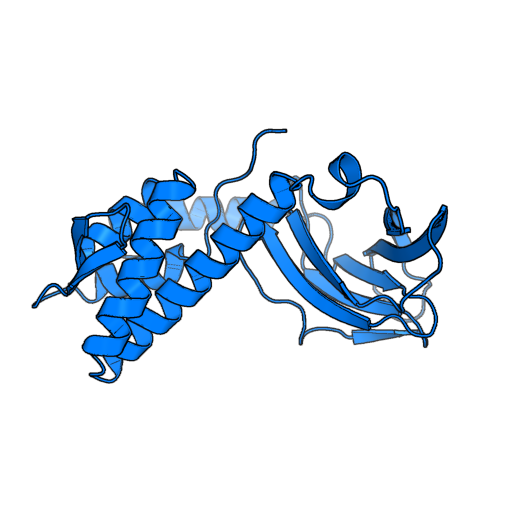1 212 ? -14.201 4.689 16.687 1.00 82.75 212 GLU A N 1
ATOM 1553 C CA . GLU A 1 212 ? -14.208 4.899 15.230 1.00 82.75 212 GLU A CA 1
ATOM 1554 C C . GLU A 1 212 ? -12.929 5.608 14.772 1.00 82.75 212 GLU A C 1
ATOM 1556 O O . GLU A 1 212 ? -12.238 5.108 13.884 1.00 82.75 212 GLU A O 1
ATOM 1561 N N . MET A 1 213 ? -12.537 6.699 15.443 1.00 84.19 213 MET A N 1
ATOM 1562 C CA . MET A 1 213 ? -11.287 7.411 15.149 1.00 84.19 213 MET A CA 1
ATOM 1563 C C . MET A 1 213 ? -10.053 6.524 15.347 1.00 84.19 213 MET A C 1
ATOM 1565 O O . MET A 1 213 ? -9.077 6.613 14.596 1.00 84.19 213 MET A O 1
ATOM 1569 N N . THR A 1 214 ? -10.064 5.664 16.370 1.00 85.19 214 THR A N 1
ATOM 1570 C CA . THR A 1 214 ? -8.953 4.738 16.623 1.00 85.19 214 THR A CA 1
ATOM 1571 C C . THR A 1 214 ? -8.850 3.696 15.517 1.00 85.19 214 THR A C 1
ATOM 1573 O O . THR A 1 214 ? -7.740 3.433 15.047 1.00 85.19 214 THR A O 1
ATOM 1576 N N . LEU A 1 215 ? -9.976 3.120 15.085 1.00 86.06 215 LEU A N 1
ATOM 1577 C CA . LEU A 1 215 ? -10.010 2.180 13.968 1.00 86.06 215 LEU A CA 1
ATOM 1578 C C . LEU A 1 215 ? -9.547 2.860 12.675 1.00 86.06 215 LEU A C 1
ATOM 1580 O O . LEU A 1 215 ? -8.680 2.318 11.998 1.00 86.06 215 LEU A O 1
ATOM 1584 N N . GLU A 1 216 ? -10.042 4.061 12.376 1.00 84.38 216 GLU A N 1
ATOM 1585 C CA . GLU A 1 216 ? -9.638 4.851 11.208 1.00 84.38 216 GLU A CA 1
ATOM 1586 C C . GLU A 1 216 ? -8.120 5.083 11.193 1.00 84.38 216 GLU A C 1
ATOM 1588 O O . GLU A 1 216 ? -7.440 4.727 10.230 1.00 84.38 216 GLU A O 1
ATOM 1593 N N . THR A 1 217 ? -7.559 5.557 12.310 1.00 83.50 217 THR A N 1
ATOM 1594 C CA . THR A 1 217 ? -6.123 5.854 12.436 1.00 83.50 217 THR A CA 1
ATOM 1595 C C . THR A 1 217 ? -5.250 4.599 12.345 1.00 83.50 217 THR A C 1
ATOM 1597 O O . THR A 1 217 ? -4.159 4.635 11.775 1.00 83.50 217 THR A O 1
ATOM 1600 N N . ARG A 1 218 ? -5.691 3.477 12.929 1.00 84.69 218 ARG A N 1
ATOM 1601 C CA . ARG A 1 218 ? -4.903 2.233 12.981 1.00 84.69 218 ARG A CA 1
ATOM 1602 C C . ARG A 1 218 ? -5.153 1.293 11.803 1.00 84.69 218 ARG A C 1
ATOM 1604 O O . ARG A 1 218 ? -4.357 0.379 11.619 1.00 84.69 218 ARG A O 1
ATOM 1611 N N . SER A 1 219 ? -6.177 1.533 10.985 1.00 79.69 219 SER A N 1
ATOM 1612 C CA . SER A 1 219 ? -6.524 0.711 9.813 1.00 79.69 219 SER A CA 1
ATOM 1613 C C . SER A 1 219 ? -5.383 0.564 8.804 1.00 79.69 219 SER A C 1
ATOM 1615 O O . SER A 1 219 ? -5.286 -0.448 8.119 1.00 79.69 219 SER A O 1
ATOM 1617 N N . THR A 1 220 ? -4.490 1.552 8.737 1.00 82.25 220 THR A N 1
ATOM 1618 C CA . THR A 1 220 ? -3.336 1.556 7.832 1.00 82.25 220 THR A CA 1
ATOM 1619 C C . THR A 1 220 ? -2.125 0.813 8.395 1.00 82.25 220 THR A C 1
ATOM 1621 O O . THR A 1 220 ? -1.136 0.654 7.684 1.00 82.25 220 THR A O 1
ATOM 1624 N N . LYS A 1 221 ? -2.149 0.353 9.653 1.00 83.19 221 LYS A N 1
ATOM 1625 C CA . LYS A 1 221 ? -1.058 -0.437 10.238 1.00 83.19 221 LYS A CA 1
ATOM 1626 C C . LYS A 1 221 ? -1.123 -1.873 9.729 1.00 83.19 221 LYS A C 1
ATOM 1628 O O . LYS A 1 221 ? -2.147 -2.541 9.835 1.00 83.19 221 LYS A O 1
ATOM 1633 N N . THR A 1 222 ? 0.004 -2.360 9.226 1.00 80.31 222 THR A N 1
ATOM 1634 C CA . THR A 1 222 ? 0.113 -3.694 8.626 1.00 80.31 222 THR A CA 1
ATOM 1635 C C . THR A 1 222 ? 0.963 -4.622 9.472 1.00 80.31 222 THR A C 1
ATOM 1637 O O . THR A 1 222 ? 1.975 -4.202 10.036 1.00 80.31 222 THR A O 1
ATOM 1640 N N . VAL A 1 223 ? 0.626 -5.908 9.473 1.00 81.69 223 VAL A N 1
ATOM 1641 C CA . VAL A 1 223 ? 1.495 -6.959 10.015 1.00 81.69 223 VAL A CA 1
ATOM 1642 C C . VAL A 1 223 ? 2.483 -7.383 8.930 1.00 81.69 223 VAL A C 1
ATOM 1644 O O . VAL A 1 223 ? 2.075 -7.650 7.802 1.00 81.69 223 VAL A O 1
ATOM 1647 N N . ARG A 1 224 ? 3.779 -7.440 9.245 1.00 78.50 224 ARG A N 1
ATOM 1648 C CA . ARG A 1 224 ? 4.806 -7.903 8.299 1.00 78.50 224 ARG A CA 1
ATOM 1649 C C . ARG A 1 224 ? 4.791 -9.419 8.140 1.00 78.50 224 ARG A C 1
ATOM 1651 O O . ARG A 1 224 ? 4.627 -10.146 9.118 1.00 78.50 224 ARG A O 1
ATOM 1658 N N . VAL A 1 225 ? 5.062 -9.884 6.922 1.00 73.56 225 VAL A N 1
ATOM 1659 C CA . VAL A 1 225 ? 5.391 -11.292 6.666 1.00 73.56 225 VAL A CA 1
ATOM 1660 C C . VAL A 1 225 ? 6.794 -11.559 7.217 1.00 73.56 225 VAL A C 1
ATOM 1662 O O . VAL A 1 225 ? 7.730 -10.825 6.896 1.00 73.56 225 VAL A O 1
ATOM 1665 N N . LYS A 1 226 ? 6.960 -12.586 8.059 1.00 65.19 226 LYS A N 1
ATOM 1666 C CA . LYS A 1 226 ? 8.302 -13.057 8.435 1.00 65.19 226 LYS A CA 1
ATOM 1667 C C . LYS A 1 226 ? 8.943 -13.687 7.193 1.00 65.19 226 LYS A C 1
ATOM 1669 O O . LYS A 1 226 ? 8.306 -14.529 6.564 1.00 65.19 226 LYS A O 1
ATOM 1674 N N . LYS A 1 227 ? 10.136 -13.215 6.819 1.00 52.00 227 LYS A N 1
ATOM 1675 C CA . LYS A 1 227 ? 10.956 -13.846 5.775 1.00 52.00 227 LYS A CA 1
ATOM 1676 C C . LYS A 1 227 ? 11.391 -15.239 6.205 1.00 52.00 227 LYS A C 1
ATOM 1678 O O . LYS A 1 227 ? 11.632 -15.410 7.421 1.00 52.00 227 LYS A O 1
#

Secondary structure (DSSP, 8-state):
---GGGHHHHHHHHHHHHHTEEEEEEEEEEE--TT-EEEEEEEEESB-EE-GGG-EEEETTEEEEEEEEEES---EEEEEEE-----TT-EEEEEEEEEEE--TTSSSPPEEEEEEEEEEE----HHHHHPPPHHHHHHHHHHHHHHHHHHHHHHHHTT-HHHHHHHHHHHHHHHHHTT-HHHHHHHHHHEEEEETTTTEEEE-S---HHHHHHHHHHTTB-PPPP-

Radius of gyration: 20.66 Å; chains: 1; bounding box: 50×46×56 Å